Protein AF-A0A537ER49-F1 (afdb_monomer_lite)

Secondary structure (DSSP, 8-state):
----SS-HHHHHHHHHHHHHHHHHHHHHHHSSTTTTT-HHHHHHHHHHHHHHHHHHHHHHHHHHHTTTSHHHHHHHHHHHHHHHHHHT-TTHHHHIIIIITTTTB-TTS-B--HHHHHHHS----SHHHHHHHHHHHHHHHHHHHHHTHHHHHHHHHHHHHT-------S--SHHHHHHHHHHHHHHHHHHHHHHHHHHTS--------

Foldseek 3Di:
DDDDPADLLLVLLVQLVVLLVLLVVLLCQCPDPPNVPPPVSLVVSLLVLLVSLVSLVVSVVSLVVPCVDPLSVVLCVVLVVLVVLSVVFVLSVVCCQQCVPPPQADPVRHGNDPCVSPVVGRHDPDSVSSSSNSVSSSVSSVSVCVSCVVSNVVSVVVVVVVDDDDPDDDDDDPVSVVVVVVVVVVVVVVVVVVVVVVVPPDPPDPDDD

pLDDT: mean 87.76, std 13.18, range [36.56, 98.75]

Sequence (209 aa):
MDKSNFTSFEESLLLLTGVKSQLEAAVKSLTGKDRGEDEDLQWTVSNHIQILLCSFLDEWKIFQSLGKDTAIRDTLEITSPALRRIRSWTGLTRIRSTLLAHGQRKIDGKPAWTWDVFNSNKSPTAYGETILLGQLAILVIRETLKRHYGDYHHAAQRLSQLYIPIKGQGLRTVGEANAVLNSIRAEMSEIAERISCLNNEPAKKRYLP

Radius of gyration: 25.12 Å; chains: 1; bounding box: 83×40×62 Å

Structure (mmCIF, N/CA/C/O backbone):
data_AF-A0A537ER49-F1
#
_entry.id   AF-A0A537ER49-F1
#
loop_
_atom_site.group_PDB
_atom_site.id
_atom_site.type_symbol
_atom_site.label_atom_id
_atom_site.label_alt_id
_atom_site.label_comp_id
_atom_site.label_asym_id
_atom_site.label_entity_id
_atom_site.label_seq_id
_atom_site.pdbx_PDB_ins_code
_atom_site.Cartn_x
_atom_site.Cartn_y
_atom_site.Cartn_z
_atom_site.occupancy
_atom_site.B_iso_or_equiv
_atom_site.auth_seq_id
_atom_site.auth_comp_id
_atom_site.auth_asym_id
_atom_site.auth_atom_id
_atom_site.pdbx_PDB_model_num
ATOM 1 N N . MET A 1 1 ? 17.824 5.909 22.083 1.00 36.56 1 MET A N 1
ATOM 2 C CA . MET A 1 1 ? 16.636 6.329 21.313 1.00 36.56 1 MET A CA 1
ATOM 3 C C . MET A 1 1 ? 15.455 5.673 21.985 1.00 36.56 1 MET A C 1
ATOM 5 O O . MET A 1 1 ? 15.213 4.502 21.736 1.00 36.56 1 MET A O 1
ATOM 9 N N . ASP A 1 2 ? 14.857 6.358 22.955 1.00 37.91 2 ASP A N 1
ATOM 10 C CA . ASP A 1 2 ? 13.807 5.777 23.790 1.00 37.91 2 ASP A CA 1
ATOM 11 C C . ASP A 1 2 ? 12.430 6.278 23.331 1.00 37.91 2 ASP A C 1
ATOM 13 O O . ASP A 1 2 ? 12.287 7.461 23.031 1.00 37.91 2 ASP A O 1
ATOM 17 N N . LYS A 1 3 ? 11.496 5.319 23.276 1.00 48.12 3 LYS A N 1
ATOM 18 C CA . LYS A 1 3 ? 10.027 5.353 23.129 1.00 48.12 3 LYS A CA 1
ATOM 19 C C . LYS A 1 3 ? 9.409 6.229 22.035 1.00 48.12 3 LYS A C 1
ATOM 21 O O . LYS A 1 3 ? 9.487 7.449 22.052 1.00 48.12 3 LYS A O 1
ATOM 26 N N . SER A 1 4 ? 8.709 5.555 21.120 1.00 59.88 4 SER A N 1
ATOM 27 C CA . SER A 1 4 ? 7.811 6.161 20.137 1.00 59.88 4 SER A CA 1
ATOM 28 C C . SER A 1 4 ? 6.958 7.276 20.755 1.00 59.88 4 SER A C 1
ATOM 30 O O . SER A 1 4 ? 6.339 7.082 21.801 1.00 59.88 4 SER A O 1
ATOM 32 N N . ASN A 1 5 ? 6.899 8.432 20.084 1.00 82.81 5 ASN A N 1
ATOM 33 C CA . ASN A 1 5 ? 6.024 9.564 20.431 1.00 82.81 5 ASN A CA 1
ATOM 34 C C . ASN A 1 5 ? 4.519 9.235 20.298 1.00 82.81 5 ASN A C 1
ATOM 36 O O . ASN A 1 5 ? 3.667 10.105 20.508 1.00 82.81 5 ASN A O 1
ATOM 40 N N . PHE A 1 6 ? 4.201 7.998 19.919 1.00 91.31 6 PHE A N 1
ATOM 41 C CA . PHE A 1 6 ? 2.877 7.510 19.595 1.00 91.31 6 PHE A CA 1
ATOM 42 C C . PHE A 1 6 ? 2.632 6.163 20.275 1.00 91.31 6 PHE A C 1
ATOM 44 O O . PHE A 1 6 ? 3.538 5.345 20.441 1.00 91.31 6 PHE A O 1
ATOM 51 N N . THR A 1 7 ? 1.387 5.913 20.667 1.00 94.31 7 THR A N 1
ATOM 52 C CA . THR A 1 7 ? 0.975 4.559 21.056 1.00 94.31 7 THR A CA 1
ATOM 53 C C . THR A 1 7 ? 0.910 3.659 19.822 1.00 94.31 7 THR A C 1
ATOM 55 O O . THR A 1 7 ? 0.700 4.144 18.713 1.00 94.31 7 THR A O 1
ATOM 58 N N . SER A 1 8 ? 0.989 2.335 19.992 1.00 93.94 8 SER A N 1
ATOM 59 C CA . SER A 1 8 ? 0.852 1.399 18.860 1.00 93.94 8 SER A CA 1
ATOM 60 C C . SER A 1 8 ? -0.472 1.560 18.102 1.00 93.94 8 SER A C 1
ATOM 62 O O . SER A 1 8 ? -0.546 1.292 16.907 1.00 93.94 8 SER A O 1
ATOM 64 N N . PHE A 1 9 ? -1.521 2.023 18.784 1.00 96.12 9 PHE A N 1
ATOM 65 C CA . PHE A 1 9 ? -2.795 2.346 18.153 1.00 96.12 9 PHE A CA 1
ATOM 66 C C . PHE A 1 9 ? -2.694 3.587 17.261 1.00 96.12 9 PHE A C 1
ATOM 68 O O . PHE A 1 9 ? -3.089 3.550 16.098 1.00 96.12 9 PHE A O 1
ATOM 75 N N . GLU A 1 10 ? -2.108 4.665 17.779 1.00 96.06 10 GLU A N 1
ATOM 76 C CA . GLU A 1 10 ? -1.887 5.909 17.037 1.00 96.06 10 GLU A CA 1
ATOM 77 C C . GLU A 1 10 ? -0.965 5.700 15.832 1.00 96.06 10 GLU A C 1
ATOM 79 O O . GLU A 1 10 ? -1.269 6.174 14.738 1.00 96.06 10 GLU A O 1
ATOM 84 N N . GLU A 1 11 ? 0.123 4.946 16.009 1.00 95.62 11 GLU A N 1
ATOM 85 C CA . GLU A 1 11 ? 1.023 4.548 14.922 1.00 95.62 11 GLU A CA 1
ATOM 86 C C . GLU A 1 11 ? 0.256 3.829 13.816 1.00 95.62 11 GLU A C 1
ATOM 88 O O . GLU A 1 11 ? 0.382 4.189 12.645 1.00 95.62 11 GLU A O 1
ATOM 93 N N . SER A 1 12 ? -0.596 2.873 14.189 1.00 96.94 12 SER A N 1
ATOM 94 C CA . SER A 1 12 ? -1.392 2.121 13.226 1.00 96.94 12 SER A CA 1
ATOM 95 C C . SER A 1 12 ? -2.341 3.025 12.434 1.00 96.94 12 SER A C 1
ATOM 97 O O . SER A 1 12 ? -2.394 2.948 11.206 1.00 96.94 12 SER A O 1
ATOM 99 N N . LEU A 1 13 ? -3.030 3.968 13.088 1.00 97.88 13 LEU A N 1
ATOM 100 C CA . LEU A 1 13 ? -3.903 4.936 12.408 1.00 97.88 13 LEU A CA 1
ATOM 101 C C . LEU A 1 13 ? -3.128 5.846 11.434 1.00 97.88 13 LEU A C 1
ATOM 103 O O . LEU A 1 13 ? -3.600 6.122 10.323 1.00 97.88 13 LEU A O 1
ATOM 107 N N . LEU A 1 14 ? -1.932 6.297 11.822 1.00 96.69 14 LEU A N 1
ATOM 108 C CA . LEU A 1 14 ? -1.063 7.117 10.973 1.00 96.69 14 LEU A CA 1
ATOM 109 C C . LEU A 1 14 ? -0.550 6.330 9.758 1.00 96.69 14 LEU A C 1
ATOM 111 O O . LEU A 1 14 ? -0.629 6.821 8.628 1.00 96.69 14 LEU A O 1
ATOM 115 N N . LEU A 1 15 ? -0.083 5.097 9.966 1.00 96.94 15 LEU A N 1
ATOM 116 C CA . LEU A 1 15 ? 0.406 4.219 8.900 1.00 96.94 15 LEU A CA 1
ATOM 117 C C . LEU A 1 15 ? -0.712 3.836 7.928 1.00 96.94 15 LEU A C 1
ATOM 119 O O . LEU A 1 15 ? -0.535 3.963 6.714 1.00 96.94 15 LEU A O 1
ATOM 123 N N . LEU A 1 16 ? -1.893 3.468 8.436 1.00 98.12 16 LEU A N 1
ATOM 124 C CA . LEU A 1 16 ? -3.074 3.213 7.607 1.00 98.12 16 LEU A CA 1
ATOM 125 C C . LEU A 1 16 ? -3.430 4.444 6.765 1.00 98.12 16 LEU A C 1
ATOM 127 O O . LEU A 1 16 ? -3.720 4.308 5.577 1.00 98.12 16 LEU A O 1
ATOM 131 N N . THR A 1 17 ? -3.339 5.654 7.324 1.00 97.56 17 THR A N 1
ATOM 132 C CA . THR A 1 17 ? -3.561 6.891 6.557 1.00 97.56 17 THR A CA 1
ATOM 133 C C . THR A 1 17 ? -2.535 7.071 5.437 1.00 97.56 17 THR A C 1
ATOM 135 O O . THR A 1 17 ? -2.906 7.412 4.313 1.00 97.56 17 THR A O 1
ATOM 138 N N . GLY A 1 18 ? -1.256 6.795 5.704 1.00 96.94 18 GLY A N 1
ATOM 139 C CA . GLY A 1 18 ? -0.202 6.835 4.689 1.00 96.94 18 GLY A CA 1
ATOM 140 C C . GLY A 1 18 ? -0.424 5.829 3.554 1.00 96.94 18 GLY A C 1
ATOM 141 O O . GLY A 1 18 ? -0.250 6.168 2.381 1.00 96.94 18 GLY A O 1
ATOM 142 N N . VAL A 1 19 ? -0.859 4.609 3.883 1.00 97.88 19 VAL A N 1
ATOM 143 C CA . VAL A 1 19 ? -1.204 3.578 2.890 1.00 97.88 19 VAL A CA 1
ATOM 144 C C . VAL A 1 19 ? -2.442 3.980 2.088 1.00 97.88 19 VAL A C 1
ATOM 146 O O . VAL A 1 19 ? -2.443 3.855 0.863 1.00 97.88 19 VAL A O 1
ATOM 149 N N . LYS A 1 20 ? -3.473 4.526 2.743 1.00 98.31 20 LYS A N 1
ATOM 150 C CA . LYS A 1 20 ? -4.687 5.026 2.084 1.00 98.31 20 LYS A CA 1
ATOM 151 C C . LYS A 1 20 ? -4.363 6.094 1.042 1.00 98.31 20 LYS A C 1
ATOM 153 O O . LYS A 1 20 ? -4.826 5.969 -0.086 1.00 98.31 20 LYS A O 1
ATOM 158 N N . SER A 1 21 ? -3.564 7.105 1.386 1.00 97.75 21 SER A N 1
ATOM 159 C CA . SER A 1 21 ? -3.204 8.183 0.453 1.00 97.75 21 SER A CA 1
ATOM 160 C C . SER A 1 21 ? -2.507 7.651 -0.805 1.00 97.75 21 SER A C 1
ATOM 162 O O . SER A 1 21 ? -2.798 8.095 -1.915 1.00 97.75 21 SER A O 1
ATOM 164 N N . GLN A 1 22 ? -1.624 6.658 -0.650 1.00 97.81 22 GLN A N 1
ATOM 165 C CA . GLN A 1 22 ? -0.952 6.005 -1.778 1.00 97.81 22 GLN A CA 1
ATOM 166 C C . GLN A 1 22 ? -1.924 5.165 -2.617 1.00 97.81 22 GLN A C 1
ATOM 168 O O . GLN A 1 22 ? -1.905 5.250 -3.844 1.00 97.81 22 GLN A O 1
ATOM 173 N N . LEU A 1 23 ? -2.819 4.405 -1.973 1.00 97.50 23 LEU A N 1
ATOM 174 C CA . LEU A 1 23 ? -3.856 3.637 -2.667 1.00 97.50 23 LEU A CA 1
ATOM 175 C C . LEU A 1 23 ? -4.802 4.552 -3.453 1.00 97.50 23 LEU A C 1
ATOM 177 O O . LEU A 1 23 ? -5.109 4.252 -4.603 1.00 97.50 23 LEU A O 1
ATOM 181 N N . GLU A 1 24 ? -5.245 5.670 -2.871 1.00 97.31 24 GLU A N 1
ATOM 182 C CA . GLU A 1 24 ? -6.114 6.645 -3.542 1.00 97.31 24 GLU A CA 1
ATOM 183 C C . GLU A 1 24 ? -5.434 7.229 -4.787 1.00 97.31 24 GLU A C 1
ATOM 185 O O . GLU A 1 24 ? -6.054 7.291 -5.850 1.00 97.31 24 GLU A O 1
ATOM 190 N N . ALA A 1 25 ? -4.152 7.597 -4.692 1.00 95.44 25 ALA A N 1
ATOM 191 C CA . ALA A 1 25 ? -3.377 8.090 -5.829 1.00 95.44 25 ALA A CA 1
ATOM 192 C C . ALA A 1 25 ? -3.205 7.029 -6.932 1.00 95.44 25 ALA A C 1
ATOM 194 O O . ALA A 1 25 ? -3.392 7.330 -8.116 1.00 95.44 25 ALA A O 1
ATOM 195 N N . ALA A 1 26 ? -2.895 5.787 -6.554 1.00 94.50 26 ALA A N 1
ATOM 196 C CA . ALA A 1 26 ? -2.718 4.679 -7.488 1.00 94.50 26 ALA A CA 1
ATOM 197 C C . ALA A 1 26 ? -4.032 4.323 -8.202 1.00 94.50 26 ALA A C 1
ATOM 199 O O . ALA A 1 26 ? -4.085 4.297 -9.430 1.00 94.50 26 ALA A O 1
ATOM 200 N N . VAL A 1 27 ? -5.124 4.146 -7.450 1.00 93.88 27 VAL A N 1
ATOM 201 C CA . VAL A 1 27 ? -6.455 3.857 -8.009 1.00 93.88 27 VAL A CA 1
ATOM 202 C C . VAL A 1 27 ? -6.907 4.987 -8.933 1.00 93.88 27 VAL A C 1
ATOM 204 O O . VAL A 1 27 ? -7.310 4.723 -10.063 1.00 93.88 27 VAL A O 1
ATOM 207 N N . LYS A 1 28 ? -6.769 6.250 -8.506 1.00 92.25 28 LYS A N 1
ATOM 208 C CA . LYS A 1 28 ? -7.127 7.415 -9.330 1.00 92.25 28 LYS A CA 1
ATOM 209 C C . LYS A 1 28 ? -6.348 7.462 -10.646 1.00 92.25 28 LYS A C 1
ATOM 211 O O . LYS A 1 28 ? -6.895 7.901 -11.656 1.00 92.25 28 LYS A O 1
ATOM 216 N N . SER A 1 29 ? -5.089 7.022 -10.640 1.00 90.25 29 SER A N 1
ATOM 217 C CA . SER A 1 29 ? -4.254 6.992 -11.845 1.00 90.25 29 SER A CA 1
ATOM 218 C C . SER A 1 29 ? -4.780 6.017 -12.898 1.00 90.25 29 SER A C 1
ATOM 220 O O . SER A 1 29 ? -4.639 6.307 -14.082 1.00 90.25 29 SER A O 1
ATOM 222 N N . LEU A 1 30 ? -5.441 4.934 -12.476 1.00 86.81 30 LEU A N 1
ATOM 223 C CA . LEU A 1 30 ? -6.041 3.931 -13.363 1.00 86.81 30 LEU A CA 1
ATOM 224 C C . LEU A 1 30 ? -7.487 4.238 -13.766 1.00 86.81 30 LEU A C 1
ATOM 226 O O . LEU A 1 30 ? -7.942 3.772 -14.804 1.00 86.81 30 LEU A O 1
ATOM 230 N N . THR A 1 31 ? -8.224 5.015 -12.971 1.00 82.69 31 THR A N 1
ATOM 231 C CA . THR A 1 31 ? -9.633 5.349 -13.253 1.00 82.69 31 THR A CA 1
ATOM 232 C C . THR A 1 31 ? -9.819 6.677 -13.997 1.00 82.69 31 THR A C 1
ATOM 234 O O . THR A 1 31 ? -10.946 7.146 -14.144 1.00 82.69 31 THR A O 1
ATOM 237 N N . GLY A 1 32 ? -8.735 7.342 -14.410 1.00 76.69 32 GLY A N 1
ATOM 238 C CA . GLY A 1 32 ? -8.807 8.556 -15.227 1.00 76.69 32 GLY A CA 1
ATOM 239 C C . GLY A 1 32 ? -9.281 8.252 -16.652 1.00 76.69 32 GLY A C 1
ATOM 240 O O . GLY A 1 32 ? -8.944 7.200 -17.193 1.00 76.69 32 GLY A O 1
ATOM 241 N N . LYS A 1 33 ? -10.035 9.177 -17.270 1.00 64.00 33 LYS A N 1
ATOM 242 C CA . LYS A 1 33 ? -10.391 9.084 -18.699 1.00 64.00 33 LYS A CA 1
ATOM 243 C C . LYS A 1 33 ? -9.116 8.860 -19.526 1.00 64.00 33 LYS A C 1
ATOM 245 O O . LYS A 1 33 ? -8.098 9.490 -19.242 1.00 64.00 33 LYS A O 1
ATOM 250 N N . ASP A 1 34 ? -9.178 7.918 -20.462 1.00 66.12 34 ASP A N 1
ATOM 251 C CA . ASP A 1 34 ? -8.117 7.543 -21.413 1.00 66.12 34 ASP A CA 1
ATOM 252 C C . ASP A 1 34 ? -6.855 6.882 -20.815 1.00 66.12 34 ASP A C 1
ATOM 254 O O . ASP A 1 34 ? -5.945 6.511 -21.545 1.00 66.12 34 ASP A O 1
ATOM 258 N N . ARG A 1 35 ? -6.785 6.678 -19.489 1.00 68.56 35 ARG A N 1
ATOM 259 C CA . ARG A 1 35 ? -5.651 5.999 -18.817 1.00 68.56 35 ARG A CA 1
ATOM 260 C C . ARG A 1 35 ? -5.883 4.517 -18.565 1.00 68.56 35 ARG A C 1
ATOM 262 O O . ARG A 1 35 ? -4.942 3.770 -18.330 1.00 68.56 35 ARG A O 1
ATOM 269 N N . GLY A 1 36 ? -7.146 4.104 -18.603 1.00 63.00 36 GLY A N 1
ATOM 270 C CA . GLY A 1 36 ? -7.549 2.717 -18.415 1.00 63.00 36 GLY A CA 1
ATOM 271 C C . GLY A 1 36 ? -7.207 1.807 -19.592 1.00 63.00 36 GLY A C 1
ATOM 272 O O . GLY A 1 36 ? -7.460 0.622 -19.475 1.00 63.00 36 GLY A O 1
ATOM 273 N N . GLU A 1 37 ? -6.653 2.320 -20.692 1.00 74.25 37 GLU A N 1
ATOM 274 C CA . GLU A 1 37 ? -6.274 1.542 -21.886 1.00 74.25 37 GLU A CA 1
ATOM 275 C C . GLU A 1 37 ? -4.750 1.431 -22.068 1.00 74.25 37 GLU A C 1
ATOM 277 O O . GLU A 1 37 ? -4.285 0.636 -22.876 1.00 74.25 37 GLU A O 1
ATOM 282 N N . ASP A 1 38 ? -3.965 2.181 -21.288 1.00 86.44 38 ASP A N 1
ATOM 283 C CA . ASP A 1 38 ? -2.504 2.088 -21.289 1.00 86.44 38 ASP A CA 1
ATOM 284 C C . ASP A 1 38 ? -2.070 0.830 -20.517 1.00 86.44 38 ASP A C 1
ATOM 286 O O . ASP A 1 38 ? -2.125 0.787 -19.284 1.00 86.44 38 ASP A O 1
ATOM 290 N N . GLU A 1 39 ? -1.679 -0.218 -21.247 1.00 86.44 39 GLU A N 1
ATOM 291 C CA . GLU A 1 39 ? -1.294 -1.517 -20.680 1.00 86.44 39 GLU A CA 1
ATOM 292 C C . GLU A 1 39 ? -0.058 -1.429 -19.771 1.00 86.44 39 GLU A C 1
ATOM 294 O O . GLU A 1 39 ? -0.020 -2.087 -18.727 1.00 86.44 39 GLU A O 1
ATOM 299 N N . ASP A 1 40 ? 0.920 -0.580 -20.102 1.00 86.75 40 ASP A N 1
ATOM 300 C CA . ASP A 1 40 ? 2.135 -0.397 -19.300 1.00 86.75 40 ASP A CA 1
ATOM 301 C C . ASP A 1 40 ? 1.812 0.301 -17.975 1.00 86.75 40 ASP A C 1
ATOM 303 O O . ASP A 1 40 ? 2.308 -0.083 -16.902 1.00 86.75 40 ASP A O 1
ATOM 307 N N . LEU A 1 41 ? 0.927 1.302 -18.023 1.00 88.19 41 LEU A N 1
ATOM 308 C CA . LEU A 1 41 ? 0.405 1.967 -16.837 1.00 88.19 41 LEU A CA 1
ATOM 309 C C . LEU A 1 41 ? -0.438 1.006 -15.993 1.00 88.19 41 LEU A C 1
ATOM 311 O O . LEU A 1 41 ? -0.241 0.936 -14.775 1.00 88.19 41 LEU A O 1
ATOM 315 N N . GLN A 1 42 ? -1.343 0.244 -16.616 1.00 88.44 42 GLN A N 1
ATOM 316 C CA . GLN A 1 42 ? -2.143 -0.774 -15.936 1.00 88.44 42 GLN A CA 1
ATOM 317 C C . GLN A 1 42 ? -1.252 -1.773 -15.211 1.00 88.44 42 GLN A C 1
ATOM 319 O O . GLN A 1 42 ? -1.455 -2.013 -14.020 1.00 88.44 42 GLN A O 1
ATOM 324 N N . TRP A 1 43 ? -0.257 -2.326 -15.902 1.00 86.56 43 TRP A N 1
ATOM 325 C CA . TRP A 1 43 ? 0.682 -3.289 -15.347 1.00 86.56 43 TRP A CA 1
ATOM 326 C C . TRP A 1 43 ? 1.444 -2.702 -14.155 1.00 86.56 43 TRP A C 1
ATOM 328 O O . TRP A 1 43 ? 1.434 -3.258 -13.052 1.00 86.56 43 TRP A O 1
ATOM 338 N N . THR A 1 44 ? 2.063 -1.538 -14.351 1.00 88.88 44 THR A N 1
ATOM 339 C CA . THR A 1 44 ? 2.920 -0.897 -13.348 1.00 88.88 44 THR A CA 1
ATOM 340 C C . THR A 1 44 ? 2.131 -0.495 -12.104 1.00 88.88 44 THR A C 1
ATOM 342 O O . THR A 1 44 ? 2.524 -0.811 -10.976 1.00 88.88 44 THR A O 1
ATOM 345 N N . VAL A 1 45 ? 0.989 0.169 -12.284 1.00 91.56 45 VAL A N 1
ATOM 346 C CA . VAL A 1 45 ? 0.187 0.662 -11.160 1.00 91.56 45 VAL A CA 1
ATOM 347 C C . VAL A 1 45 ? -0.567 -0.477 -10.476 1.00 91.56 45 VAL A C 1
ATOM 349 O O . VAL A 1 45 ? -0.666 -0.466 -9.251 1.00 91.56 45 VAL A O 1
ATOM 352 N N . SER A 1 46 ? -1.027 -1.503 -11.201 1.00 90.12 46 SER A N 1
ATOM 353 C CA . SER A 1 46 ? -1.642 -2.687 -10.576 1.00 90.12 46 SER A CA 1
ATOM 354 C C . SER A 1 46 ? -0.658 -3.409 -9.658 1.00 90.12 46 SER A C 1
ATOM 356 O O . SER A 1 46 ? -1.003 -3.747 -8.524 1.00 90.12 46 SER A O 1
ATOM 358 N N . ASN A 1 47 ? 0.592 -3.574 -10.096 1.00 88.94 47 ASN A N 1
ATOM 359 C CA . ASN A 1 47 ? 1.655 -4.131 -9.262 1.00 88.94 47 ASN A CA 1
ATOM 360 C C . ASN A 1 47 ? 1.907 -3.273 -8.012 1.00 88.94 47 ASN A C 1
ATOM 362 O O . ASN A 1 47 ? 2.027 -3.801 -6.903 1.00 88.94 47 ASN A O 1
ATOM 366 N N . HIS A 1 48 ? 1.913 -1.946 -8.157 1.00 92.19 48 HIS A N 1
ATOM 367 C CA . HIS A 1 48 ? 2.027 -1.044 -7.014 1.00 92.19 48 HIS A CA 1
ATOM 368 C C . HIS A 1 48 ? 0.846 -1.179 -6.035 1.00 92.19 48 HIS A C 1
ATOM 370 O O . HIS A 1 48 ? 1.063 -1.288 -4.827 1.00 92.19 48 HIS A O 1
ATOM 376 N N . ILE A 1 49 ? -0.394 -1.269 -6.529 1.00 93.94 49 ILE A N 1
ATOM 377 C CA . ILE A 1 49 ? -1.581 -1.508 -5.692 1.00 93.94 49 ILE A CA 1
ATOM 378 C C . ILE A 1 49 ? -1.449 -2.831 -4.929 1.00 93.94 49 ILE A C 1
ATOM 380 O O . ILE A 1 49 ? -1.745 -2.871 -3.738 1.00 93.94 49 ILE A O 1
ATOM 384 N N . GLN A 1 50 ? -0.958 -3.904 -5.555 1.00 92.06 50 GLN A N 1
ATOM 385 C CA . GLN A 1 50 ? -0.746 -5.186 -4.869 1.00 92.06 50 GLN A CA 1
ATOM 386 C C . GLN A 1 50 ? 0.289 -5.092 -3.736 1.00 92.06 50 GLN A C 1
ATOM 388 O O . GLN A 1 50 ? 0.086 -5.684 -2.671 1.00 92.06 50 GLN A O 1
ATOM 393 N N . ILE A 1 51 ? 1.364 -4.314 -3.916 1.00 92.19 51 ILE A N 1
ATOM 394 C CA . ILE A 1 51 ? 2.323 -4.015 -2.838 1.00 92.19 51 ILE A CA 1
ATOM 395 C C . ILE A 1 51 ? 1.613 -3.293 -1.691 1.00 92.19 51 ILE A C 1
ATOM 397 O O . ILE A 1 51 ? 1.714 -3.727 -0.542 1.00 92.19 51 ILE A O 1
ATOM 401 N N . LEU A 1 52 ? 0.863 -2.233 -2.002 1.00 95.56 52 LEU A N 1
ATOM 402 C CA . LEU A 1 52 ? 0.137 -1.442 -1.008 1.00 95.56 52 LEU A CA 1
ATOM 403 C C . LEU A 1 52 ? -0.925 -2.265 -0.270 1.00 95.56 52 LEU A C 1
ATOM 405 O O . LEU A 1 52 ? -1.082 -2.102 0.936 1.00 95.56 52 LEU A O 1
ATOM 409 N N . LEU A 1 53 ? -1.609 -3.187 -0.951 1.00 96.00 53 LEU A N 1
ATOM 410 C CA . LEU A 1 53 ? -2.547 -4.127 -0.332 1.00 96.00 53 LEU A CA 1
ATOM 411 C C . LEU A 1 53 ? -1.853 -5.039 0.675 1.00 96.00 53 LEU A C 1
ATOM 413 O O . LEU A 1 53 ? -2.400 -5.298 1.744 1.00 96.00 53 LEU A O 1
ATOM 417 N N . CYS A 1 54 ? -0.647 -5.514 0.366 1.00 94.50 54 CYS A N 1
ATOM 418 C CA . CYS A 1 54 ? 0.119 -6.303 1.322 1.00 94.50 54 CYS A CA 1
ATOM 419 C C . CYS A 1 54 ? 0.563 -5.455 2.521 1.00 94.50 54 CYS A C 1
ATOM 421 O O . CYS A 1 54 ? 0.442 -5.922 3.649 1.00 94.50 54 CYS A O 1
ATOM 423 N N . SER A 1 55 ? 1.018 -4.216 2.301 1.00 95.31 55 SER A N 1
ATOM 424 C CA . SER A 1 55 ? 1.347 -3.283 3.389 1.00 95.31 55 SER A CA 1
ATOM 425 C C . SER A 1 55 ? 0.129 -2.987 4.269 1.00 95.31 55 SER A C 1
ATOM 427 O O . SER A 1 55 ? 0.231 -3.036 5.490 1.00 95.31 55 SER A O 1
ATOM 429 N N . PHE A 1 56 ? -1.042 -2.771 3.661 1.00 97.81 56 PHE A N 1
ATOM 430 C CA . PHE A 1 56 ? -2.313 -2.643 4.371 1.00 97.81 56 PHE A CA 1
ATOM 431 C C . PHE A 1 56 ? -2.623 -3.891 5.199 1.00 97.81 56 PHE A C 1
ATOM 433 O O . PHE A 1 56 ? -2.959 -3.769 6.367 1.00 97.81 56 PHE A O 1
ATOM 440 N N . LEU A 1 57 ? -2.513 -5.093 4.625 1.00 96.94 57 LEU A N 1
ATOM 441 C CA . LEU A 1 57 ? -2.803 -6.337 5.341 1.00 96.94 57 LEU A CA 1
ATOM 442 C C . LEU A 1 57 ? -1.831 -6.597 6.494 1.00 96.94 57 LEU A C 1
ATOM 444 O O . LEU A 1 57 ? -2.248 -7.164 7.504 1.00 96.94 57 LEU A O 1
ATOM 448 N N . ASP A 1 58 ? -0.562 -6.227 6.340 1.00 95.56 58 ASP A N 1
ATOM 449 C CA . ASP A 1 58 ? 0.447 -6.362 7.387 1.00 95.56 58 ASP A CA 1
ATOM 450 C C . ASP A 1 58 ? 0.170 -5.377 8.535 1.00 95.56 58 ASP A C 1
ATOM 452 O O . ASP A 1 58 ? 0.091 -5.809 9.685 1.00 95.56 58 ASP A O 1
ATOM 456 N N . GLU A 1 59 ? -0.131 -4.112 8.231 1.00 97.81 59 GLU A N 1
ATOM 457 C CA . GLU A 1 59 ? -0.552 -3.125 9.236 1.00 97.81 59 GLU A CA 1
ATOM 458 C C . GLU A 1 59 ? -1.885 -3.506 9.899 1.00 97.81 59 GLU A C 1
ATOM 460 O O . GLU A 1 59 ? -2.059 -3.427 11.113 1.00 97.81 59 GLU A O 1
ATOM 465 N N . TRP A 1 60 ? -2.835 -4.025 9.123 1.00 97.69 60 TRP A N 1
ATOM 466 C CA . TRP A 1 60 ? -4.137 -4.428 9.640 1.00 97.69 60 TRP A CA 1
ATOM 467 C C . T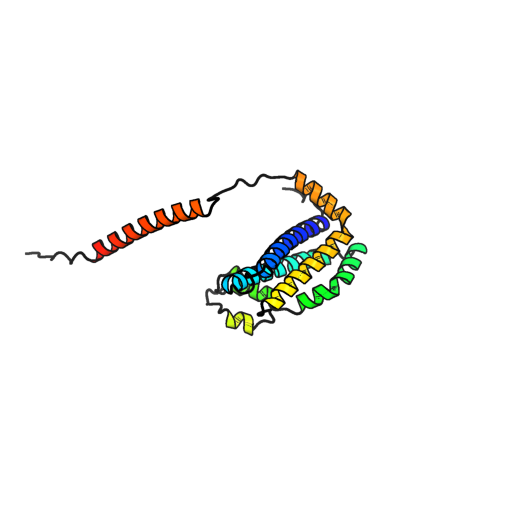RP A 1 60 ? -4.044 -5.586 10.640 1.00 97.69 60 TRP A C 1
ATOM 469 O O . TRP A 1 60 ? -4.861 -5.672 11.554 1.00 97.69 60 TRP A O 1
ATOM 479 N N . LYS A 1 61 ? -3.055 -6.483 10.512 1.00 96.75 61 LYS A N 1
ATOM 480 C CA . LYS A 1 61 ? -2.799 -7.516 11.535 1.00 96.75 61 LYS A CA 1
ATOM 481 C C . LYS A 1 61 ? -2.384 -6.885 12.865 1.00 96.75 61 LYS A C 1
ATOM 483 O O . LYS A 1 61 ? -2.823 -7.361 13.911 1.00 96.75 61 LYS A O 1
ATOM 488 N N . ILE A 1 62 ? -1.579 -5.822 12.823 1.00 96.69 62 ILE A N 1
ATOM 489 C CA . ILE A 1 62 ? -1.171 -5.067 14.013 1.00 96.69 62 ILE A CA 1
ATOM 490 C C . ILE A 1 62 ? -2.405 -4.408 14.626 1.00 96.69 62 ILE A C 1
ATOM 492 O O . ILE A 1 62 ? -2.709 -4.679 15.786 1.00 96.69 62 ILE A O 1
ATOM 496 N N . PHE A 1 63 ? -3.190 -3.671 13.836 1.00 96.88 63 PHE A N 1
ATOM 497 C CA . PHE A 1 63 ? -4.443 -3.061 14.293 1.00 96.88 63 PHE A CA 1
ATOM 498 C C . PHE A 1 63 ? -5.391 -4.084 14.941 1.00 96.88 63 PHE A C 1
ATOM 500 O O . PHE A 1 63 ? -5.929 -3.866 16.024 1.00 96.88 63 PHE A O 1
ATOM 507 N N . GLN A 1 64 ? -5.551 -5.255 14.317 1.00 96.31 64 GLN A N 1
ATOM 508 C CA . GLN A 1 64 ? -6.370 -6.344 14.849 1.00 96.31 64 GLN A CA 1
ATOM 509 C C . GLN A 1 64 ? -5.887 -6.880 16.197 1.00 96.31 64 GLN A C 1
ATOM 511 O O . GLN A 1 64 ? -6.714 -7.244 17.034 1.00 96.31 64 GLN A O 1
ATOM 516 N N . SER A 1 65 ? -4.573 -6.925 16.426 1.00 96.62 65 SER A N 1
ATOM 517 C CA . SER A 1 65 ? -4.007 -7.385 17.701 1.00 96.62 65 SER A CA 1
ATOM 518 C C . SER A 1 65 ? -4.386 -6.487 18.888 1.00 96.62 65 SER A C 1
ATOM 520 O O . SER A 1 65 ? -4.367 -6.938 20.033 1.00 96.62 65 SER A O 1
ATOM 522 N N . LEU A 1 66 ? -4.813 -5.249 18.611 1.00 94.56 66 LEU A N 1
ATOM 523 C CA . LEU A 1 66 ? -5.288 -4.274 19.594 1.00 94.56 66 LEU A CA 1
ATOM 524 C C . LEU A 1 66 ? -6.774 -4.457 19.960 1.00 94.56 66 LEU A C 1
ATOM 526 O O . LEU A 1 66 ? -7.284 -3.752 20.826 1.00 94.56 66 LEU A O 1
ATOM 530 N N . GLY A 1 67 ? -7.476 -5.432 19.366 1.00 89.31 67 GLY A N 1
ATOM 531 C CA . GLY A 1 67 ? -8.924 -5.659 19.510 1.00 89.31 67 GLY A CA 1
ATOM 532 C C . GLY A 1 67 ? -9.435 -6.083 20.896 1.00 89.31 67 GLY A C 1
ATOM 533 O O . GLY A 1 67 ? -10.566 -6.552 21.003 1.00 89.31 67 GLY A O 1
ATOM 534 N N . LYS A 1 68 ? -8.623 -5.949 21.954 1.00 90.19 68 LYS A N 1
ATOM 535 C CA . LYS A 1 68 ? -9.101 -6.018 23.346 1.00 90.19 68 LYS A CA 1
ATOM 536 C C . LYS A 1 68 ? -9.985 -4.817 23.690 1.00 90.19 68 LYS A C 1
ATOM 538 O O . LYS A 1 68 ? -10.883 -4.949 24.516 1.00 90.19 68 LYS A O 1
ATOM 543 N N . AS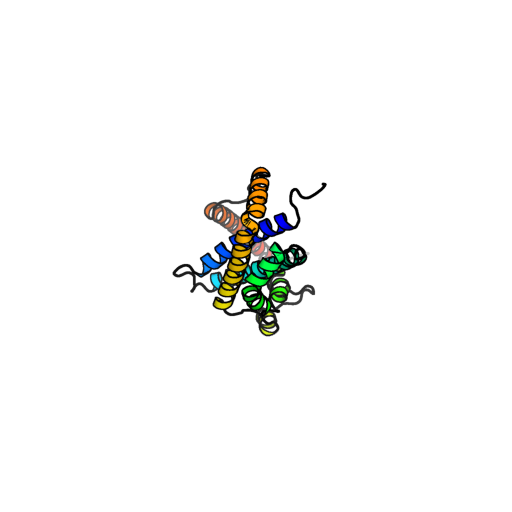P A 1 69 ? -9.730 -3.674 23.058 1.00 92.56 69 ASP A N 1
ATOM 544 C CA . ASP A 1 69 ? -10.581 -2.493 23.145 1.00 92.56 69 ASP A CA 1
ATOM 545 C C . ASP A 1 69 ? -11.899 -2.729 22.387 1.00 92.56 69 ASP A C 1
ATOM 547 O O . ASP A 1 69 ? -11.908 -3.199 21.242 1.00 92.56 69 ASP A O 1
ATOM 551 N N . THR A 1 70 ? -13.027 -2.419 23.029 1.00 94.38 70 THR A N 1
ATOM 552 C CA . THR A 1 70 ? -14.364 -2.638 22.467 1.00 94.38 70 THR A CA 1
ATOM 553 C C . THR A 1 70 ? -14.618 -1.794 21.222 1.00 94.38 70 THR A C 1
ATOM 555 O O . THR A 1 70 ? -15.173 -2.312 20.256 1.00 94.38 70 THR A O 1
ATOM 558 N N . ALA A 1 71 ? -14.159 -0.541 21.189 1.00 94.81 71 ALA A N 1
ATOM 559 C CA . ALA A 1 71 ? -1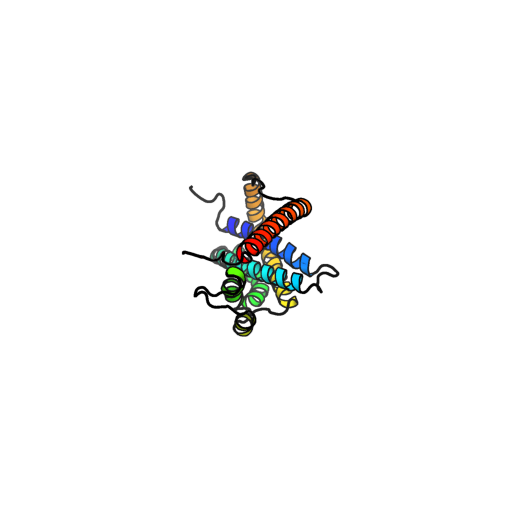4.333 0.339 20.040 1.00 94.81 71 ALA A CA 1
ATOM 560 C C . ALA A 1 71 ? -13.558 -0.178 18.821 1.00 94.81 71 ALA A C 1
ATOM 562 O O . ALA A 1 71 ? -14.070 -0.133 17.698 1.00 94.81 71 ALA A O 1
ATOM 563 N N . ILE A 1 72 ? -12.349 -0.711 19.045 1.00 96.00 72 ILE A N 1
ATOM 564 C CA . ILE A 1 72 ? -11.544 -1.357 17.998 1.00 96.00 72 ILE A CA 1
ATOM 565 C C . ILE A 1 72 ? -12.254 -2.614 17.499 1.00 96.00 72 ILE A C 1
ATOM 567 O O . ILE A 1 72 ? -12.395 -2.800 16.291 1.00 96.00 72 ILE A O 1
ATOM 571 N N . ARG A 1 73 ? -12.747 -3.464 18.404 1.00 97.00 73 ARG A N 1
ATOM 572 C CA . ARG A 1 73 ? -13.461 -4.695 18.041 1.00 97.00 73 ARG A CA 1
ATOM 573 C C . ARG A 1 73 ? -14.684 -4.422 17.161 1.00 97.00 73 ARG A C 1
ATOM 575 O O . ARG A 1 73 ? -14.846 -5.094 16.144 1.00 97.00 73 ARG A O 1
ATOM 582 N N . ASP A 1 74 ? -15.478 -3.409 17.489 1.00 98.00 74 ASP A N 1
ATOM 583 C CA . ASP A 1 74 ? -16.629 -3.006 16.674 1.00 98.00 74 ASP A CA 1
ATOM 584 C C . ASP A 1 74 ? -16.190 -2.547 15.271 1.00 98.00 74 ASP A C 1
ATOM 586 O O . ASP A 1 74 ? -16.803 -2.897 14.261 1.00 98.00 74 ASP A O 1
ATOM 590 N N . THR A 1 75 ? -15.082 -1.801 15.176 1.00 98.06 75 THR A N 1
ATOM 591 C CA . THR A 1 75 ? -14.487 -1.415 13.886 1.00 98.06 75 THR A CA 1
ATOM 592 C C . THR A 1 75 ? -14.065 -2.643 13.071 1.00 98.06 75 THR A C 1
ATOM 594 O O . THR A 1 75 ? -14.306 -2.693 11.861 1.00 98.06 75 THR A O 1
ATOM 597 N N . LEU A 1 76 ? -13.477 -3.663 13.707 1.00 97.69 76 LEU A N 1
ATOM 598 C CA . LEU A 1 76 ? -13.100 -4.917 13.042 1.00 97.69 76 LEU A CA 1
ATOM 599 C C . LEU A 1 76 ? -14.315 -5.676 12.495 1.00 97.69 76 LEU A C 1
ATOM 601 O O . LEU A 1 76 ? -14.235 -6.259 11.412 1.00 97.69 76 LEU A O 1
ATOM 605 N N . GLU A 1 77 ? -15.432 -5.666 13.220 1.00 97.94 77 GLU A N 1
ATOM 606 C CA . GLU A 1 77 ? -16.675 -6.304 12.789 1.00 97.94 77 GLU A CA 1
ATOM 607 C C . GLU A 1 77 ? -17.284 -5.589 11.576 1.00 97.94 77 GLU A C 1
ATOM 609 O O . GLU A 1 77 ? -17.546 -6.227 10.550 1.00 97.94 77 GLU A O 1
ATOM 614 N N . ILE A 1 78 ? -17.411 -4.261 11.649 1.00 98.12 78 ILE A N 1
ATOM 615 C CA . ILE A 1 78 ? -17.961 -3.412 10.579 1.00 98.12 78 ILE A CA 1
ATOM 616 C C . ILE A 1 78 ? -17.160 -3.561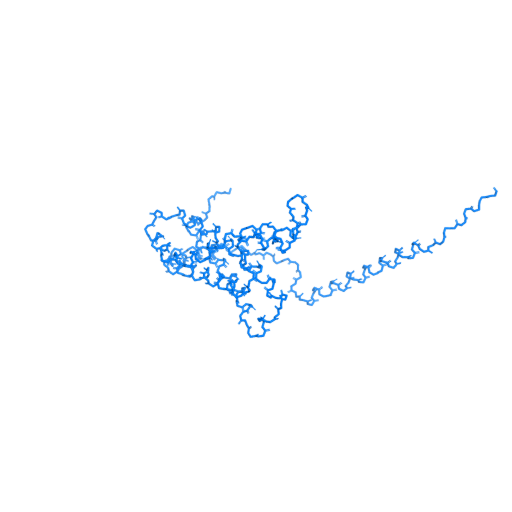 9.282 1.00 98.12 78 ILE A C 1
ATOM 618 O O . ILE A 1 78 ? -17.723 -3.680 8.194 1.00 98.12 78 ILE A O 1
ATOM 622 N N . THR A 1 79 ? -15.833 -3.584 9.387 1.00 98.31 79 THR A N 1
ATOM 623 C CA . THR A 1 79 ? -14.929 -3.672 8.229 1.00 98.31 79 THR A CA 1
ATOM 624 C C . THR A 1 79 ? -14.749 -5.103 7.710 1.00 98.31 79 THR A C 1
ATOM 626 O O . THR A 1 79 ? -14.182 -5.318 6.631 1.00 98.31 79 THR A O 1
ATOM 629 N N . SER A 1 80 ? -15.273 -6.102 8.429 1.00 97.69 80 SER A N 1
ATOM 630 C CA . SER A 1 80 ? -15.099 -7.519 8.107 1.00 97.69 80 SER A CA 1
ATOM 631 C C . SER A 1 80 ? -15.553 -7.930 6.697 1.00 97.69 80 SER A C 1
ATOM 633 O O . SER A 1 80 ? -14.852 -8.753 6.100 1.00 97.69 80 SER A O 1
ATOM 635 N N . PRO A 1 81 ? -16.641 -7.396 6.093 1.00 98.56 81 PRO A N 1
ATOM 636 C CA . PRO A 1 81 ? -17.055 -7.813 4.752 1.00 98.56 81 PRO A CA 1
ATOM 637 C C . PRO A 1 81 ? -16.012 -7.484 3.679 1.00 98.56 81 PRO A C 1
ATOM 639 O O . PRO A 1 81 ? -15.664 -8.347 2.869 1.00 98.56 81 PRO A O 1
ATOM 642 N N . ALA A 1 82 ? -15.449 -6.274 3.717 1.00 98.19 82 ALA A N 1
ATOM 643 C CA . ALA A 1 82 ? -14.402 -5.849 2.793 1.00 98.19 82 ALA A CA 1
ATOM 644 C C . ALA A 1 82 ? -13.112 -6.658 3.002 1.00 98.19 82 ALA A C 1
ATOM 646 O O . ALA A 1 82 ? -12.518 -7.158 2.044 1.00 98.19 82 ALA A O 1
ATOM 647 N N . LEU A 1 83 ? -12.724 -6.887 4.261 1.00 97.19 83 LEU A N 1
ATOM 648 C CA . LEU A 1 83 ? -11.559 -7.711 4.589 1.00 97.19 83 LE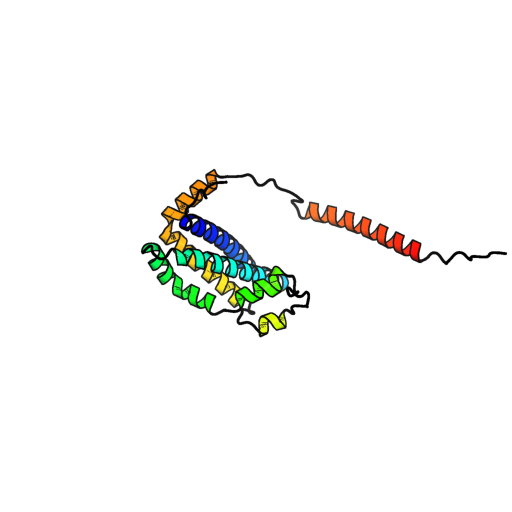U A CA 1
ATOM 649 C C . LEU A 1 83 ? -11.703 -9.158 4.129 1.00 97.19 83 LEU A C 1
ATOM 651 O O . LEU A 1 83 ? -10.722 -9.735 3.664 1.00 97.19 83 LEU A O 1
ATOM 655 N N . ARG A 1 84 ? -12.897 -9.757 4.233 1.00 97.69 84 ARG A N 1
ATOM 656 C CA . ARG A 1 84 ? -13.148 -11.113 3.718 1.00 97.69 84 ARG A CA 1
ATOM 657 C C . ARG A 1 84 ? -12.898 -11.183 2.213 1.00 97.69 84 ARG A C 1
ATOM 659 O O . ARG A 1 84 ? -12.256 -12.131 1.762 1.00 97.69 84 ARG A O 1
ATOM 666 N N . ARG A 1 85 ? -13.329 -10.174 1.444 1.00 97.31 85 ARG A N 1
ATOM 667 C CA . ARG A 1 85 ? -13.060 -10.117 -0.002 1.00 97.31 85 ARG A CA 1
ATOM 668 C C . ARG A 1 85 ? -11.564 -10.016 -0.290 1.00 97.31 85 ARG A C 1
ATOM 670 O O . ARG A 1 85 ? -11.063 -10.805 -1.087 1.00 97.31 85 ARG A O 1
ATOM 677 N N . ILE A 1 86 ? -10.845 -9.134 0.405 1.00 96.69 86 ILE A N 1
ATOM 678 C CA . ILE A 1 86 ? -9.394 -8.975 0.224 1.00 96.69 86 ILE A CA 1
ATOM 679 C C . ILE A 1 86 ? -8.650 -10.267 0.581 1.00 96.69 86 ILE A C 1
ATOM 681 O O . ILE A 1 86 ? -7.866 -10.780 -0.213 1.00 96.69 86 ILE A O 1
ATOM 685 N N . ARG A 1 87 ? -8.949 -10.853 1.744 1.00 94.88 87 ARG A N 1
ATOM 686 C CA . ARG A 1 87 ? -8.292 -12.071 2.249 1.00 94.88 87 ARG A CA 1
ATOM 687 C C . ARG A 1 87 ? -8.640 -13.334 1.471 1.00 94.88 87 ARG A C 1
ATOM 689 O O . ARG A 1 87 ? -7.937 -14.332 1.603 1.00 94.88 87 ARG A O 1
ATOM 696 N N . SER A 1 88 ? -9.683 -13.302 0.642 1.00 95.00 88 SER A N 1
ATOM 697 C CA . SER A 1 88 ? -9.991 -14.414 -0.260 1.00 95.00 88 SER A CA 1
ATOM 698 C C . SER A 1 88 ? -8.877 -14.670 -1.288 1.00 95.00 88 SER A C 1
ATOM 700 O O . SER A 1 88 ? -8.802 -15.780 -1.821 1.00 95.00 88 SER A O 1
ATOM 702 N N . TRP A 1 89 ? -8.001 -13.684 -1.519 1.00 94.06 89 TRP A N 1
ATOM 703 C CA . TRP A 1 89 ? -6.828 -13.743 -2.390 1.00 94.06 89 TRP A CA 1
ATOM 704 C C . TRP A 1 89 ? -5.558 -14.087 -1.602 1.00 94.06 89 TRP A C 1
ATOM 706 O O . TRP A 1 89 ? -4.767 -13.226 -1.221 1.00 94.06 89 TRP A O 1
ATOM 716 N N . THR A 1 90 ? -5.350 -15.377 -1.348 1.00 89.50 90 THR A N 1
ATOM 717 C CA . THR A 1 90 ? -4.239 -15.879 -0.521 1.00 89.50 90 THR A CA 1
ATOM 718 C C . THR A 1 90 ? -2.861 -15.771 -1.186 1.00 89.50 90 THR A C 1
ATOM 720 O O . THR A 1 90 ? -1.842 -15.933 -0.519 1.00 89.50 90 THR A O 1
ATOM 723 N N . GLY A 1 91 ? -2.808 -15.479 -2.489 1.00 87.88 91 GLY A N 1
ATOM 724 C CA . GLY A 1 91 ? -1.581 -15.373 -3.279 1.00 87.88 91 GLY A CA 1
ATOM 725 C C . GLY A 1 91 ? -0.862 -14.022 -3.217 1.00 87.88 91 GLY A C 1
ATOM 726 O O . GLY A 1 91 ? 0.297 -13.953 -3.629 1.00 87.88 91 GLY A O 1
ATOM 727 N N . LEU A 1 92 ? -1.501 -12.966 -2.690 1.00 87.19 92 LEU A N 1
ATOM 728 C CA . LEU A 1 92 ? -0.980 -11.587 -2.728 1.00 87.19 92 LEU A CA 1
ATOM 729 C C . LEU A 1 92 ? 0.439 -11.468 -2.148 1.00 87.19 92 LEU A C 1
ATOM 731 O O . LEU A 1 92 ? 1.339 -10.917 -2.781 1.00 87.19 92 LEU A O 1
ATOM 735 N N . THR A 1 93 ? 0.675 -12.054 -0.971 1.00 83.19 93 THR A N 1
ATOM 736 C CA . THR A 1 93 ? 1.985 -11.995 -0.303 1.00 83.19 93 THR A CA 1
ATOM 737 C C . THR A 1 93 ? 3.083 -12.679 -1.115 1.00 83.19 93 THR A C 1
ATOM 739 O O . THR A 1 93 ? 4.208 -12.182 -1.161 1.00 83.19 93 THR A O 1
ATOM 742 N N . ARG A 1 94 ? 2.764 -13.799 -1.775 1.00 80.50 94 ARG A N 1
ATOM 743 C CA . ARG A 1 94 ? 3.730 -14.573 -2.562 1.00 80.50 94 ARG A CA 1
ATOM 744 C C . ARG A 1 94 ? 4.102 -13.870 -3.862 1.00 80.50 94 ARG A C 1
ATOM 746 O O . ARG A 1 94 ? 5.259 -13.930 -4.270 1.00 80.50 94 ARG A O 1
ATOM 753 N N . ILE A 1 95 ? 3.163 -13.157 -4.479 1.00 81.12 95 ILE A N 1
ATOM 754 C CA . ILE A 1 95 ? 3.459 -12.317 -5.644 1.00 81.12 95 ILE A CA 1
ATOM 755 C C . ILE A 1 95 ? 4.326 -11.127 -5.259 1.00 81.12 95 ILE A C 1
ATOM 757 O O . ILE A 1 95 ? 5.339 -10.899 -5.922 1.00 81.12 95 ILE A O 1
ATOM 761 N N . ARG A 1 96 ? 4.017 -10.444 -4.146 1.00 80.50 96 ARG A N 1
ATOM 762 C CA . ARG A 1 96 ? 4.880 -9.375 -3.623 1.00 80.50 96 ARG A CA 1
ATOM 763 C C . ARG A 1 96 ? 6.313 -9.868 -3.432 1.00 80.50 96 ARG A C 1
ATOM 765 O O . ARG A 1 96 ? 7.240 -9.237 -3.929 1.00 80.50 96 ARG A O 1
ATOM 772 N N . SER A 1 97 ? 6.495 -10.984 -2.725 1.00 75.44 97 SER A N 1
ATOM 773 C CA . SER A 1 97 ? 7.834 -11.487 -2.410 1.00 75.44 97 SER A CA 1
ATOM 774 C C . SER A 1 97 ? 8.583 -12.029 -3.626 1.00 75.44 97 SER A C 1
ATOM 776 O O . SER A 1 97 ? 9.801 -11.945 -3.654 1.00 75.44 97 SER A O 1
ATOM 778 N N . THR A 1 98 ? 7.890 -12.572 -4.629 1.00 71.81 98 THR A N 1
ATOM 779 C CA . THR A 1 98 ? 8.545 -13.276 -5.745 1.00 71.81 98 THR A CA 1
ATOM 780 C C . THR A 1 98 ? 8.738 -12.396 -6.979 1.00 71.81 98 THR A C 1
ATOM 782 O O . THR A 1 98 ? 9.815 -12.394 -7.567 1.00 71.81 98 THR A O 1
ATOM 785 N N . LEU A 1 99 ? 7.708 -11.657 -7.396 1.00 72.50 99 LEU A N 1
ATOM 786 C CA . LEU A 1 99 ? 7.755 -10.860 -8.625 1.00 72.50 99 LEU A CA 1
ATOM 787 C C . LEU A 1 99 ? 8.140 -9.410 -8.355 1.00 72.50 99 LEU A C 1
ATOM 789 O O . LEU A 1 99 ? 8.947 -8.846 -9.089 1.00 72.50 99 LEU A O 1
ATOM 793 N N . LEU A 1 100 ? 7.585 -8.821 -7.296 1.00 69.44 100 LEU A N 1
ATOM 794 C CA . LEU A 1 100 ? 7.645 -7.373 -7.093 1.00 69.44 100 LEU A CA 1
ATOM 795 C C . LEU A 1 100 ? 8.877 -6.928 -6.296 1.00 69.44 100 LEU A C 1
ATOM 797 O O . LEU A 1 100 ? 9.385 -5.837 -6.525 1.00 69.44 100 LEU A O 1
ATOM 801 N N . ALA A 1 101 ? 9.382 -7.772 -5.393 1.00 69.44 101 ALA A N 1
ATOM 802 C CA . ALA A 1 101 ? 10.551 -7.456 -4.569 1.00 69.44 101 ALA A CA 1
ATOM 803 C C . ALA A 1 101 ? 11.901 -7.825 -5.216 1.00 69.44 101 ALA A C 1
ATOM 805 O O . ALA A 1 101 ? 12.925 -7.245 -4.863 1.00 69.44 101 ALA A O 1
ATOM 806 N N . HIS A 1 102 ? 11.925 -8.791 -6.141 1.00 67.25 102 HIS A N 1
ATOM 807 C CA . HIS A 1 102 ? 13.170 -9.395 -6.641 1.00 67.25 102 HIS A CA 1
ATOM 808 C C . HIS A 1 102 ? 13.320 -9.376 -8.170 1.00 67.25 102 HIS A C 1
ATOM 810 O O . HIS A 1 102 ? 14.174 -10.078 -8.708 1.00 67.25 102 HIS A O 1
ATOM 816 N N . GLY A 1 103 ? 12.506 -8.586 -8.881 1.00 67.38 103 GLY A N 1
ATOM 817 C CA . GLY A 1 103 ? 12.695 -8.334 -10.315 1.00 67.38 103 GLY A CA 1
ATOM 818 C C . GLY A 1 103 ? 12.730 -9.608 -11.162 1.00 67.38 103 GLY A C 1
ATOM 819 O O . GLY A 1 103 ? 13.649 -9.788 -11.953 1.00 67.38 103 GLY A O 1
ATOM 820 N N . GLN A 1 104 ? 11.751 -10.502 -10.968 1.00 71.12 104 GLN A N 1
ATOM 821 C CA . GLN A 1 104 ? 11.644 -11.794 -11.668 1.00 71.12 104 GLN A CA 1
ATOM 822 C C . GLN A 1 104 ? 12.759 -12.808 -11.352 1.00 71.12 104 GLN A C 1
ATOM 824 O O . GLN A 1 104 ? 13.035 -13.706 -12.151 1.00 71.12 104 GLN A O 1
ATOM 829 N N . ARG A 1 105 ? 13.386 -12.733 -10.174 1.00 77.88 105 ARG A N 1
ATOM 830 C CA . ARG A 1 105 ? 14.246 -13.806 -9.656 1.00 77.88 105 ARG A CA 1
ATOM 831 C C . ARG A 1 105 ? 13.784 -14.292 -8.293 1.00 77.88 105 ARG A C 1
ATOM 833 O O . ARG A 1 105 ? 13.289 -13.536 -7.467 1.00 77.88 105 ARG A O 1
ATOM 840 N N . LYS A 1 106 ? 13.957 -15.585 -8.055 1.00 75.81 106 LYS A N 1
ATOM 841 C CA . LYS A 1 106 ? 13.798 -16.206 -6.741 1.00 75.81 106 LYS A CA 1
ATOM 842 C C . LYS A 1 106 ? 15.043 -15.942 -5.890 1.00 75.81 106 LYS A C 1
ATOM 844 O O . LYS A 1 106 ? 16.104 -15.606 -6.410 1.00 75.81 106 LYS A O 1
ATOM 849 N N . ILE A 1 107 ? 14.918 -16.169 -4.582 1.00 74.44 107 ILE A N 1
ATOM 850 C CA . ILE A 1 107 ? 16.025 -16.046 -3.613 1.00 74.44 107 ILE A CA 1
ATOM 851 C C . ILE A 1 107 ? 17.205 -16.968 -3.976 1.00 74.44 107 ILE A C 1
ATOM 853 O O . ILE A 1 107 ? 18.352 -16.621 -3.724 1.00 74.44 107 ILE A O 1
ATOM 857 N N . ASP A 1 108 ? 16.945 -18.107 -4.624 1.00 78.81 108 ASP A N 1
ATOM 858 C CA . ASP A 1 108 ? 17.973 -19.039 -5.114 1.00 78.81 108 ASP A CA 1
ATOM 859 C C . ASP A 1 108 ? 18.628 -18.601 -6.445 1.00 78.81 108 ASP A C 1
ATOM 861 O O . ASP A 1 108 ? 19.372 -19.366 -7.056 1.00 78.81 108 ASP A O 1
ATOM 865 N N . GLY A 1 109 ? 18.338 -17.386 -6.923 1.00 77.94 109 GLY A N 1
ATOM 866 C CA . GLY A 1 109 ? 18.880 -16.809 -8.154 1.00 77.94 109 GLY A CA 1
ATOM 867 C C . GLY A 1 109 ? 18.196 -17.281 -9.439 1.00 77.94 109 GLY A C 1
ATOM 868 O O . GLY A 1 109 ? 18.460 -16.719 -10.510 1.00 77.94 109 GLY A O 1
ATOM 869 N N . LYS A 1 110 ? 17.293 -18.269 -9.368 1.00 83.12 110 LYS A N 1
ATOM 870 C CA . LYS A 1 110 ? 16.575 -18.775 -10.546 1.00 83.12 110 LYS A CA 1
ATOM 871 C C . LYS A 1 110 ? 15.537 -17.768 -11.042 1.00 83.12 110 LYS A C 1
ATOM 873 O O . LYS A 1 110 ? 14.993 -17.011 -10.238 1.00 83.12 110 LYS A O 1
ATOM 878 N N . PRO A 1 111 ? 15.201 -17.781 -12.343 1.00 82.50 111 PRO A N 1
ATOM 879 C CA . PRO A 1 111 ? 14.092 -16.990 -12.857 1.00 82.50 111 PRO A CA 1
ATOM 880 C C . PRO A 1 111 ? 12.780 -17.308 -12.127 1.00 82.50 111 PRO A C 1
ATOM 882 O O . PRO A 1 111 ? 12.458 -18.464 -11.834 1.00 82.50 111 PRO A O 1
ATOM 885 N N . ALA A 1 112 ? 12.020 -16.262 -11.839 1.00 80.88 112 ALA A N 1
ATOM 886 C CA . ALA A 1 112 ? 10.636 -16.324 -11.415 1.00 80.88 112 ALA A CA 1
ATOM 887 C C . ALA A 1 112 ? 9.770 -15.787 -12.552 1.00 80.88 112 ALA A C 1
ATOM 889 O O . ALA A 1 112 ? 9.533 -14.584 -12.651 1.00 80.88 112 ALA A O 1
ATOM 890 N N . TRP A 1 113 ? 9.317 -16.687 -13.421 1.00 80.88 113 TRP A N 1
ATOM 891 C CA . TRP A 1 113 ? 8.460 -16.304 -14.528 1.00 80.88 113 TRP A CA 1
ATOM 892 C C . TRP A 1 113 ? 7.097 -15.836 -14.029 1.00 80.88 113 TRP A C 1
ATOM 894 O O . TRP A 1 113 ? 6.466 -16.476 -13.186 1.00 80.88 113 TRP A O 1
ATOM 904 N N . THR A 1 114 ? 6.631 -14.722 -14.583 1.00 76.75 114 THR A N 1
ATOM 905 C CA . THR A 1 114 ? 5.365 -14.086 -14.215 1.00 76.75 114 THR A CA 1
ATOM 906 C C . THR A 1 114 ? 4.188 -15.060 -14.287 1.00 76.75 114 THR A C 1
ATOM 908 O O . THR A 1 114 ? 3.431 -15.173 -13.323 1.00 76.75 114 THR A O 1
ATOM 911 N N . TRP A 1 115 ? 4.063 -15.816 -15.383 1.00 78.88 115 TRP A N 1
ATOM 912 C CA . TRP A 1 115 ? 2.975 -16.782 -15.569 1.00 78.88 115 TRP A CA 1
ATOM 913 C C . TRP A 1 115 ? 2.999 -17.903 -14.527 1.00 78.88 115 TRP A C 1
ATOM 915 O O . TRP A 1 115 ? 1.949 -18.251 -14.000 1.00 78.88 115 TRP A O 1
ATOM 925 N N . ASP A 1 116 ? 4.173 -18.417 -14.153 1.00 79.38 116 ASP A N 1
ATOM 926 C CA . ASP A 1 116 ? 4.281 -19.461 -13.129 1.00 79.38 116 ASP A CA 1
ATOM 927 C C . ASP A 1 116 ? 3.789 -18.953 -11.775 1.00 79.38 116 ASP A C 1
ATOM 929 O O . ASP A 1 116 ? 3.091 -19.662 -11.049 1.00 79.38 116 ASP A O 1
ATOM 933 N N . VAL A 1 117 ? 4.126 -17.713 -11.418 1.00 78.62 117 VAL A N 1
ATOM 934 C CA . VAL A 1 117 ? 3.733 -17.136 -10.131 1.00 78.62 117 VAL A CA 1
ATOM 935 C C . VAL A 1 117 ? 2.242 -16.794 -10.113 1.00 78.62 117 VAL A C 1
ATOM 937 O O . VAL A 1 117 ? 1.576 -17.124 -9.135 1.00 78.62 117 VAL A O 1
ATOM 940 N N . PHE A 1 118 ? 1.688 -16.189 -11.165 1.00 80.44 118 PHE A N 1
ATOM 941 C CA . PHE A 1 118 ? 0.258 -15.868 -11.196 1.00 80.44 118 PHE A CA 1
ATOM 942 C C . PHE A 1 118 ? -0.629 -17.114 -11.344 1.00 80.44 118 PHE A C 1
ATOM 944 O O . PHE A 1 118 ? -1.648 -17.199 -10.669 1.00 80.44 118 PHE A O 1
ATOM 951 N N . ASN A 1 119 ? -0.230 -18.119 -12.132 1.00 80.69 119 ASN A N 1
ATOM 952 C CA . ASN A 1 119 ? -1.033 -19.335 -12.325 1.00 80.69 119 ASN A CA 1
ATOM 953 C C . ASN A 1 119 ? -0.999 -20.275 -11.110 1.00 80.69 119 ASN A C 1
ATOM 955 O O . ASN A 1 119 ? -1.947 -21.023 -10.880 1.00 80.69 119 ASN A O 1
ATOM 959 N N . SER A 1 120 ? 0.080 -20.250 -10.320 1.00 79.81 120 SER A N 1
ATOM 960 C CA . SER A 1 120 ? 0.222 -21.107 -9.131 1.00 79.81 120 SER A CA 1
ATOM 961 C C . SER A 1 120 ? -0.320 -20.489 -7.842 1.00 79.81 120 SER A C 1
ATOM 963 O O . SER A 1 120 ? -0.317 -21.151 -6.802 1.00 79.81 120 SER A O 1
ATOM 965 N N . ASN A 1 121 ? -0.764 -19.229 -7.870 1.00 80.62 121 ASN A N 1
ATOM 966 C CA . ASN A 1 121 ? -1.221 -18.521 -6.681 1.00 80.62 121 ASN A CA 1
ATOM 967 C C . ASN A 1 121 ? -2.582 -17.878 -6.918 1.00 80.62 121 ASN A C 1
ATOM 969 O O . ASN A 1 121 ? -2.843 -17.273 -7.950 1.00 80.62 121 ASN A O 1
ATOM 973 N N . LYS A 1 122 ? -3.448 -17.943 -5.908 1.00 86.81 12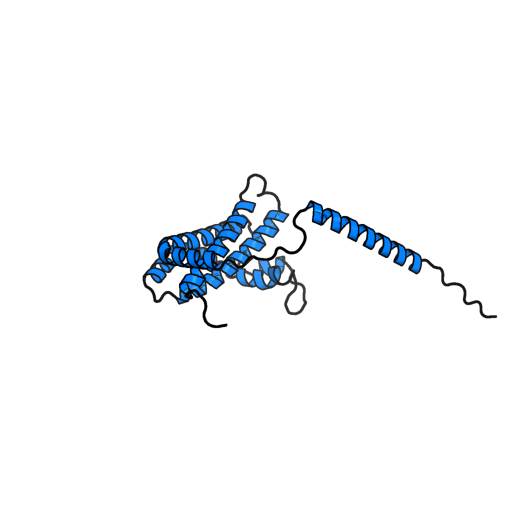2 LYS A N 1
ATOM 974 C CA . LYS A 1 122 ? -4.753 -17.287 -5.959 1.00 86.81 122 LYS A CA 1
ATOM 975 C C . LYS A 1 122 ? -4.581 -15.772 -5.833 1.00 86.81 122 LYS A C 1
ATOM 977 O O . LYS A 1 122 ? -4.582 -15.241 -4.720 1.00 86.81 122 LYS A O 1
ATOM 982 N N . SER A 1 123 ? -4.433 -15.088 -6.964 1.00 85.25 123 SER A N 1
ATOM 983 C CA . SER A 1 123 ? -4.204 -13.644 -7.042 1.00 85.25 123 SER A CA 1
ATOM 984 C C . SER A 1 123 ? -5.023 -12.979 -8.141 1.00 85.25 123 SER A C 1
ATOM 986 O O . SER A 1 123 ? -5.275 -13.617 -9.164 1.00 85.25 123 SER A O 1
ATOM 988 N N . PRO A 1 124 ? -5.400 -11.699 -7.976 1.00 87.38 124 PRO A N 1
ATOM 989 C CA . PRO A 1 124 ? -5.946 -10.918 -9.073 1.00 87.38 124 PRO A CA 1
ATOM 990 C C . PRO A 1 124 ? -4.944 -10.811 -10.228 1.00 87.38 124 PRO A C 1
ATOM 992 O O . PRO A 1 124 ? -3.814 -10.358 -10.046 1.00 87.38 124 PRO A O 1
ATOM 995 N N . THR A 1 125 ? -5.381 -11.214 -11.417 1.00 83.94 125 THR A N 1
ATOM 996 C CA . THR A 1 125 ? -4.710 -10.951 -12.702 1.00 83.94 125 THR A CA 1
ATOM 997 C C . THR A 1 125 ? -5.472 -9.919 -13.530 1.00 83.94 125 THR A C 1
ATOM 999 O O . THR A 1 125 ? -4.878 -9.209 -14.331 1.00 83.94 125 THR A O 1
ATOM 1002 N N . ALA A 1 126 ? -6.783 -9.791 -13.308 1.00 87.94 126 ALA A N 1
ATOM 1003 C CA . ALA A 1 126 ? -7.601 -8.761 -13.928 1.00 87.94 126 ALA A CA 1
ATOM 1004 C C . ALA A 1 126 ? -7.386 -7.404 -13.239 1.00 87.94 126 ALA A C 1
ATOM 1006 O O . ALA A 1 126 ? -7.473 -7.294 -12.009 1.00 87.94 126 ALA A O 1
ATOM 1007 N N . TYR A 1 127 ? -7.174 -6.354 -14.035 1.00 86.81 127 TYR A N 1
ATOM 1008 C CA . TYR A 1 127 ? -6.968 -4.995 -13.525 1.00 86.81 127 TYR A CA 1
ATOM 1009 C C . TYR A 1 127 ? -8.166 -4.517 -12.682 1.00 86.81 127 TYR A C 1
ATOM 1011 O O . TYR A 1 127 ? -7.982 -3.949 -11.606 1.00 86.81 127 TYR A O 1
ATOM 1019 N N . GLY A 1 128 ? -9.398 -4.818 -13.117 1.00 91.19 128 GLY A N 1
ATOM 1020 C CA . GLY A 1 128 ? -10.622 -4.417 -12.419 1.00 91.19 128 GLY A CA 1
ATOM 1021 C C . GLY A 1 128 ? -10.722 -5.003 -11.010 1.00 91.19 128 GLY A C 1
ATOM 1022 O O . GLY A 1 128 ? -11.136 -4.313 -10.080 1.00 91.19 128 GLY A O 1
ATOM 1023 N N . GLU A 1 129 ? -10.255 -6.238 -10.818 1.00 94.19 129 GLU A N 1
ATOM 1024 C CA . GLU A 1 129 ? -10.175 -6.842 -9.487 1.00 94.19 129 GLU A CA 1
ATOM 1025 C C . GLU A 1 129 ? -9.121 -6.133 -8.627 1.00 94.19 129 GLU A C 1
ATOM 1027 O O . GLU A 1 129 ? -9.364 -5.858 -7.456 1.00 94.19 129 GLU A O 1
ATOM 1032 N N . THR A 1 130 ? -7.972 -5.771 -9.200 1.00 93.31 130 THR A N 1
ATOM 1033 C CA . THR A 1 130 ? -6.932 -5.025 -8.472 1.00 93.31 130 THR A CA 1
ATOM 1034 C C . THR A 1 130 ? -7.443 -3.655 -8.011 1.00 93.31 130 THR A C 1
ATOM 1036 O O . THR A 1 130 ? -7.241 -3.281 -6.853 1.00 93.31 130 THR A O 1
ATOM 1039 N N . ILE A 1 131 ? -8.173 -2.939 -8.874 1.00 94.50 131 ILE A N 1
ATOM 1040 C CA . ILE A 1 131 ? -8.833 -1.669 -8.531 1.00 94.50 131 ILE A CA 1
ATOM 1041 C C . ILE A 1 131 ? -9.846 -1.873 -7.402 1.00 94.50 131 ILE A C 1
ATOM 1043 O O . ILE A 1 131 ? -9.800 -1.141 -6.411 1.00 94.50 131 ILE A O 1
ATOM 1047 N N . LEU A 1 132 ? -10.722 -2.878 -7.516 1.00 96.56 132 LEU A N 1
ATOM 1048 C CA . LEU A 1 132 ? -11.718 -3.194 -6.492 1.00 96.56 132 LEU A CA 1
ATOM 1049 C C . LEU A 1 132 ? -11.056 -3.445 -5.133 1.00 96.56 132 LEU A C 1
ATOM 1051 O O . LEU A 1 132 ? -11.478 -2.885 -4.124 1.00 96.56 132 LEU A O 1
ATOM 1055 N N . LEU A 1 133 ? -10.001 -4.258 -5.090 1.00 97.25 133 LEU A N 1
ATOM 1056 C CA . LEU A 1 133 ? -9.290 -4.555 -3.848 1.00 97.25 133 LEU A CA 1
ATOM 1057 C C . LEU A 1 133 ? -8.664 -3.299 -3.235 1.00 97.25 133 LEU A C 1
ATOM 1059 O O . LEU A 1 133 ? -8.788 -3.091 -2.026 1.00 97.25 133 LEU A O 1
ATOM 1063 N N . GLY A 1 134 ? -8.054 -2.437 -4.057 1.00 97.38 134 GLY A N 1
ATOM 1064 C CA . GLY A 1 134 ? -7.546 -1.137 -3.615 1.00 97.38 134 GLY A CA 1
ATOM 1065 C C . GLY A 1 134 ? -8.647 -0.256 -3.016 1.00 97.38 134 GLY A C 1
ATOM 1066 O O . GLY A 1 134 ? -8.485 0.277 -1.919 1.00 97.38 134 GLY A O 1
ATOM 1067 N N . GLN A 1 135 ? -9.801 -0.164 -3.682 1.00 98.06 135 GLN A N 1
ATOM 1068 C CA . GLN A 1 135 ? -10.969 0.579 -3.193 1.00 98.06 135 GLN A CA 1
ATOM 1069 C C . GLN A 1 135 ? -11.526 0.013 -1.881 1.00 98.06 135 GLN A C 1
ATOM 1071 O O . GLN A 1 135 ? -11.881 0.780 -0.987 1.00 98.06 135 GLN A O 1
ATOM 1076 N N . LEU A 1 136 ? -11.564 -1.312 -1.728 1.00 98.62 136 LEU A N 1
ATOM 1077 C CA . LEU A 1 136 ? -11.998 -1.960 -0.490 1.00 98.62 136 LEU A CA 1
ATOM 1078 C C . LEU A 1 136 ? -11.044 -1.667 0.672 1.00 98.62 136 LEU A C 1
ATOM 1080 O O . LEU A 1 136 ? -11.509 -1.389 1.774 1.00 98.62 136 LEU A O 1
ATOM 1084 N N . ALA A 1 137 ? -9.729 -1.676 0.441 1.00 98.56 137 ALA A N 1
ATOM 1085 C CA . ALA A 1 137 ? -8.756 -1.295 1.463 1.00 98.56 137 ALA A CA 1
ATOM 1086 C C . ALA A 1 137 ? -8.912 0.183 1.863 1.00 98.56 137 ALA A C 1
ATOM 1088 O O . ALA A 1 137 ? -8.953 0.495 3.052 1.00 98.56 137 ALA A O 1
ATOM 1089 N N . ILE A 1 138 ? -9.098 1.085 0.890 1.00 98.62 138 ILE A N 1
ATOM 1090 C CA . ILE A 1 138 ? -9.407 2.502 1.151 1.00 98.62 138 ILE A CA 1
ATOM 1091 C C . ILE A 1 138 ? -10.675 2.633 2.002 1.00 98.62 138 ILE A C 1
ATOM 1093 O O . ILE A 1 138 ? -10.681 3.391 2.971 1.00 98.62 138 ILE A O 1
ATOM 1097 N N . LEU A 1 139 ? -11.741 1.900 1.665 1.00 98.69 139 LEU A N 1
ATOM 1098 C CA . LEU A 1 139 ? -13.003 1.922 2.404 1.00 98.69 139 LEU A CA 1
ATOM 1099 C C . LEU A 1 139 ? -12.814 1.473 3.857 1.00 98.69 139 LEU A C 1
ATOM 1101 O O . LEU A 1 139 ? -13.261 2.169 4.766 1.00 98.69 139 LEU A O 1
ATOM 1105 N N . VAL A 1 140 ? -12.107 0.360 4.074 1.00 98.75 140 VAL A N 1
ATOM 1106 C CA . VAL A 1 140 ? -11.785 -0.139 5.419 1.00 98.75 140 VAL A CA 1
ATOM 1107 C C . VAL A 1 140 ? -11.044 0.925 6.224 1.00 98.75 140 VAL A C 1
ATOM 1109 O O . VAL A 1 140 ? -11.463 1.254 7.331 1.00 98.75 140 VAL A O 1
ATOM 1112 N N . ILE A 1 141 ? -9.994 1.520 5.653 1.00 98.69 141 ILE A N 1
ATOM 1113 C CA . ILE A 1 141 ? -9.210 2.548 6.343 1.00 98.69 141 ILE A CA 1
ATOM 1114 C C . ILE A 1 141 ? -10.067 3.783 6.645 1.00 98.69 141 ILE A C 1
ATOM 1116 O O . ILE A 1 141 ? -9.984 4.332 7.739 1.00 98.69 141 ILE A O 1
ATOM 1120 N N . ARG A 1 142 ? -10.915 4.227 5.709 1.00 98.44 142 ARG A N 1
ATOM 1121 C CA . ARG A 1 142 ? -11.802 5.383 5.921 1.00 98.44 142 ARG A CA 1
ATOM 1122 C C . ARG A 1 142 ? -12.762 5.165 7.083 1.00 98.44 142 ARG A C 1
ATOM 1124 O O . ARG A 1 142 ? -12.905 6.072 7.900 1.00 98.44 142 ARG A O 1
ATOM 1131 N N . GLU A 1 143 ? -13.387 3.995 7.170 1.00 98.38 143 GLU A N 1
ATOM 1132 C CA . GLU A 1 143 ? -14.280 3.679 8.288 1.00 98.38 143 GLU A CA 1
ATOM 1133 C C . GLU A 1 143 ? -13.519 3.599 9.616 1.00 98.38 143 GLU A C 1
ATOM 1135 O O . GLU A 1 143 ? -13.980 4.156 10.613 1.00 98.38 143 GLU A O 1
ATOM 1140 N N . THR A 1 144 ? -12.314 3.020 9.627 1.00 98.31 144 THR A N 1
ATOM 1141 C CA . THR A 1 144 ? -11.441 3.020 10.811 1.00 98.31 144 THR A CA 1
ATOM 1142 C C . THR A 1 144 ? -11.105 4.439 11.272 1.00 98.31 144 THR A C 1
ATOM 1144 O O . THR A 1 144 ? -11.337 4.779 12.430 1.00 98.31 144 THR A O 1
ATOM 1147 N N . LEU A 1 145 ? -10.618 5.299 10.373 1.00 98.06 145 LEU A N 1
ATOM 1148 C CA . LEU A 1 145 ? -10.246 6.679 10.710 1.00 98.06 145 LEU A CA 1
ATOM 1149 C C . LEU A 1 145 ? -11.447 7.512 11.159 1.00 98.06 145 LEU A C 1
ATOM 1151 O O . LEU A 1 145 ? -11.311 8.363 12.028 1.00 98.06 145 LEU A O 1
ATOM 1155 N N . LYS A 1 146 ? -12.630 7.271 10.587 1.00 98.19 146 LYS A N 1
ATOM 1156 C CA . LYS A 1 146 ? -13.864 7.952 10.991 1.00 98.19 146 LYS A CA 1
ATOM 1157 C C . LYS A 1 146 ? -14.274 7.574 12.415 1.00 98.19 146 LYS A C 1
ATOM 1159 O O . LYS A 1 146 ? -14.658 8.448 13.186 1.00 98.19 146 LYS A O 1
ATOM 1164 N N . ARG A 1 147 ? -14.206 6.287 12.763 1.00 97.81 147 ARG A N 1
ATOM 1165 C CA . ARG A 1 147 ? -14.587 5.785 14.094 1.00 97.81 147 ARG A CA 1
ATOM 1166 C C . ARG A 1 147 ? -13.587 6.167 15.182 1.00 97.81 147 ARG A C 1
ATOM 1168 O O . ARG A 1 147 ? -13.989 6.372 16.319 1.00 97.81 147 ARG A O 1
ATOM 1175 N N . HIS A 1 148 ? -12.320 6.313 14.813 1.00 97.56 148 HIS A N 1
ATOM 1176 C CA . HIS A 1 148 ? -11.224 6.679 15.711 1.00 97.56 148 HIS A CA 1
ATOM 1177 C C . HIS A 1 148 ? -10.677 8.076 15.389 1.00 97.56 148 HIS A C 1
ATOM 1179 O O . HIS A 1 148 ? -9.475 8.327 15.462 1.00 97.56 148 HIS A O 1
ATOM 1185 N N . TYR A 1 149 ? -11.569 8.991 14.984 1.00 97.44 149 TYR A N 1
ATOM 1186 C CA . TYR A 1 149 ? -11.180 10.311 14.488 1.00 97.44 149 TYR A CA 1
ATOM 1187 C C . TYR A 1 149 ? -10.430 11.129 15.536 1.00 97.44 149 TYR A C 1
ATOM 1189 O O . TYR A 1 149 ? -9.454 11.779 15.185 1.00 97.44 149 TYR A O 1
ATOM 1197 N N . GLY A 1 150 ? -10.855 11.088 16.804 1.00 97.44 150 GLY A N 1
ATOM 1198 C CA . GLY A 1 150 ? -10.183 11.813 17.886 1.00 97.44 150 GLY A CA 1
ATOM 1199 C C . GLY A 1 150 ? -8.724 11.380 18.038 1.00 97.44 150 GLY A C 1
ATOM 1200 O O . GLY A 1 150 ? -7.821 12.210 17.945 1.00 97.44 150 GLY A O 1
ATOM 1201 N N . ASP A 1 151 ? -8.493 10.074 18.176 1.00 97.19 151 ASP A N 1
ATOM 1202 C CA . ASP A 1 151 ? -7.153 9.494 18.325 1.00 97.19 151 ASP A CA 1
ATOM 1203 C C . ASP A 1 151 ? -6.273 9.788 17.108 1.00 97.19 151 ASP A C 1
ATOM 1205 O O . ASP A 1 151 ? -5.146 10.274 17.239 1.00 97.19 151 ASP A O 1
ATOM 1209 N N . TYR A 1 152 ? -6.818 9.574 15.906 1.00 97.06 152 TYR A N 1
ATOM 1210 C CA . TYR A 1 152 ? -6.134 9.891 14.658 1.00 97.06 152 TYR A CA 1
ATOM 1211 C C . TYR A 1 152 ? -5.787 11.381 14.561 1.00 97.06 152 TYR A C 1
ATOM 1213 O O . TYR A 1 152 ? -4.653 11.726 14.236 1.00 97.06 152 TYR A O 1
ATOM 1221 N N . HIS A 1 153 ? -6.737 12.272 14.845 1.00 96.81 153 HIS A N 1
ATOM 1222 C CA . HIS A 1 153 ? -6.550 13.715 14.723 1.00 96.81 153 HIS A CA 1
ATOM 1223 C C . HIS A 1 153 ? -5.463 14.215 15.680 1.00 96.81 153 HIS A C 1
ATOM 1225 O O . HIS A 1 153 ? -4.565 14.950 15.264 1.00 96.81 153 HIS A O 1
ATOM 1231 N N . HIS A 1 154 ? -5.475 13.756 16.934 1.00 95.69 154 HIS A N 1
ATOM 1232 C CA . HIS A 1 154 ? -4.441 14.093 17.912 1.00 95.69 154 HIS A CA 1
ATOM 1233 C C . HIS A 1 154 ? -3.064 13.529 17.543 1.00 95.69 154 HIS A C 1
ATOM 1235 O O . HIS A 1 154 ? -2.044 14.197 17.742 1.00 95.69 154 HIS A O 1
ATOM 1241 N N . ALA A 1 155 ? -3.004 12.310 17.002 1.00 95.38 155 ALA A N 1
ATOM 1242 C CA . ALA A 1 155 ? -1.760 11.735 16.500 1.00 95.38 155 ALA A CA 1
ATOM 1243 C C . ALA A 1 155 ? -1.228 12.519 15.287 1.00 95.38 155 ALA A C 1
ATOM 1245 O O . ALA A 1 155 ? -0.054 12.883 15.247 1.00 95.38 155 ALA A O 1
ATOM 1246 N N . ALA A 1 156 ? -2.089 12.861 14.328 1.00 93.69 156 ALA A N 1
ATOM 1247 C CA . ALA A 1 156 ? -1.718 13.615 13.133 1.00 93.69 156 ALA A CA 1
ATOM 1248 C C . ALA A 1 156 ? -1.224 15.029 13.474 1.00 93.69 156 ALA A C 1
ATOM 1250 O O . ALA A 1 156 ? -0.232 15.491 12.907 1.00 93.69 156 ALA A O 1
ATOM 1251 N N . GLN A 1 157 ? -1.860 15.697 14.441 1.00 93.44 157 GLN A N 1
ATOM 1252 C CA . GLN A 1 157 ? -1.418 17.002 14.925 1.00 93.44 157 GLN A CA 1
ATOM 1253 C C . GLN A 1 157 ? -0.011 16.921 15.532 1.00 93.44 157 GLN A C 1
ATOM 1255 O O . GLN A 1 157 ? 0.854 17.714 15.161 1.00 93.44 157 GLN A O 1
ATOM 1260 N N . ARG A 1 158 ? 0.258 15.930 16.393 1.00 93.25 158 ARG A N 1
ATOM 1261 C CA . ARG A 1 158 ? 1.609 15.697 16.933 1.00 93.25 158 ARG A CA 1
ATOM 1262 C C . ARG A 1 158 ? 2.617 15.388 15.832 1.00 93.25 158 ARG A C 1
ATOM 1264 O O . ARG A 1 158 ? 3.697 15.966 15.823 1.00 93.25 158 ARG A O 1
ATOM 1271 N N . LEU A 1 159 ? 2.261 14.539 14.867 1.00 90.50 159 LEU A N 1
ATOM 1272 C CA . LEU A 1 159 ? 3.138 14.219 13.741 1.00 90.50 159 LEU A CA 1
ATOM 1273 C C . LEU A 1 159 ? 3.509 15.471 12.934 1.00 90.50 159 LEU A C 1
ATOM 1275 O O . LEU A 1 159 ? 4.667 15.633 12.563 1.00 90.50 159 LEU A O 1
ATOM 1279 N N . SER A 1 160 ? 2.559 16.387 12.715 1.00 87.94 160 SER A N 1
ATOM 1280 C CA . SER A 1 160 ? 2.820 17.646 12.002 1.00 87.94 160 SER A CA 1
ATOM 1281 C C . SER A 1 160 ? 3.812 18.565 12.728 1.00 87.94 160 SER A C 1
ATOM 1283 O O . SER A 1 160 ? 4.549 19.306 12.083 1.00 87.94 160 SER A O 1
ATOM 1285 N N . GLN A 1 161 ? 3.875 18.486 14.061 1.00 88.12 161 GLN A N 1
ATOM 1286 C CA . GLN A 1 161 ? 4.821 19.249 14.881 1.00 88.12 161 GLN A CA 1
ATOM 1287 C C . GLN A 1 161 ? 6.230 18.645 14.856 1.00 88.12 161 GLN A C 1
ATOM 1289 O O . GLN A 1 161 ? 7.207 19.356 15.071 1.00 88.12 161 GLN A O 1
ATOM 1294 N N . LEU A 1 162 ? 6.350 17.351 14.543 1.00 85.94 162 LEU A N 1
ATOM 1295 C CA . LEU A 1 162 ? 7.621 16.640 14.395 1.00 85.94 162 LEU A CA 1
ATOM 1296 C C . LEU A 1 162 ? 8.259 16.847 13.013 1.00 85.94 162 LEU A C 1
ATOM 1298 O O . LEU A 1 162 ? 9.049 16.010 12.587 1.00 85.94 162 LEU A O 1
ATOM 1302 N N . TYR A 1 163 ? 7.913 17.914 12.285 1.00 74.50 163 TYR A N 1
ATOM 1303 C CA . TYR A 1 163 ? 8.415 18.151 10.932 1.00 74.50 163 TYR A CA 1
ATOM 1304 C C . TYR A 1 163 ? 9.949 18.118 10.884 1.00 74.50 163 TYR A C 1
ATOM 1306 O O . TYR A 1 163 ? 10.634 19.038 11.331 1.00 74.50 163 TYR A O 1
ATOM 1314 N N . ILE A 1 164 ? 10.484 17.049 10.294 1.00 81.50 164 ILE A N 1
ATOM 1315 C CA . ILE A 1 164 ? 11.894 16.931 9.943 1.00 81.50 164 ILE A CA 1
ATOM 1316 C C . ILE A 1 164 ? 11.976 17.199 8.438 1.00 81.50 164 ILE A C 1
ATOM 1318 O O . ILE A 1 164 ? 11.506 16.365 7.657 1.00 81.50 164 ILE A O 1
ATOM 1322 N N . PRO A 1 165 ? 12.530 18.344 7.995 1.00 82.25 165 PRO A N 1
ATOM 1323 C CA . PRO A 1 165 ? 12.648 18.630 6.574 1.00 82.25 165 PRO A CA 1
ATOM 1324 C C . PRO A 1 165 ? 13.518 17.565 5.908 1.00 82.25 165 PRO A C 1
ATOM 1326 O O . PRO A 1 165 ? 14.702 17.416 6.218 1.00 82.25 165 PRO A O 1
ATOM 1329 N N . ILE A 1 166 ? 12.939 16.836 4.956 1.00 84.94 166 ILE A N 1
ATOM 1330 C CA . ILE A 1 166 ? 13.708 15.935 4.103 1.00 84.94 166 ILE A CA 1
ATOM 1331 C C . ILE A 1 166 ? 14.487 16.814 3.131 1.00 84.94 166 ILE A C 1
ATOM 1333 O O . ILE A 1 166 ? 13.908 17.507 2.291 1.00 84.94 166 ILE A O 1
ATOM 1337 N N . LYS A 1 167 ? 15.816 16.790 3.235 1.00 90.06 167 LYS A N 1
ATOM 1338 C CA . LYS A 1 167 ? 16.674 17.458 2.260 1.00 90.06 167 LYS A CA 1
ATOM 1339 C C . LYS A 1 167 ? 16.431 16.816 0.900 1.00 90.06 167 LYS A C 1
ATOM 1341 O O . LYS A 1 167 ? 16.763 15.651 0.697 1.00 90.06 167 LYS A O 1
ATOM 1346 N N . GLY A 1 168 ? 15.878 17.579 -0.036 1.00 84.81 168 GLY A N 1
ATOM 1347 C CA . GLY A 1 168 ? 15.733 17.109 -1.403 1.00 84.81 168 GLY A CA 1
ATOM 1348 C C . GLY A 1 168 ? 17.105 16.755 -1.982 1.00 84.81 168 GLY A C 1
ATOM 1349 O O . GLY A 1 168 ? 18.031 17.565 -1.949 1.00 84.81 168 GLY A O 1
ATOM 1350 N N . GLN A 1 169 ? 17.218 15.583 -2.601 1.00 90.75 169 GLN A N 1
ATOM 1351 C CA . GLN A 1 169 ? 18.419 15.125 -3.310 1.00 90.75 169 GLN A CA 1
ATOM 1352 C C . GLN A 1 169 ? 18.079 14.786 -4.766 1.00 90.75 169 GLN A C 1
ATOM 1354 O O . GLN A 1 169 ? 16.926 14.472 -5.059 1.00 90.75 169 GLN A O 1
ATOM 1359 N N . GLY A 1 170 ? 19.057 14.895 -5.667 1.00 93.12 170 GLY A N 1
ATOM 1360 C CA . GLY A 1 170 ? 18.911 14.533 -7.082 1.00 93.12 170 GLY A CA 1
ATOM 1361 C C . GLY A 1 170 ? 18.159 15.544 -7.956 1.00 93.12 170 GLY A C 1
ATOM 1362 O O . GLY A 1 170 ? 17.886 16.672 -7.540 1.00 93.12 170 GLY A O 1
ATOM 1363 N N . LEU A 1 171 ? 17.854 15.095 -9.176 1.00 94.31 171 LEU A N 1
ATOM 1364 C CA . LEU A 1 171 ? 17.195 15.863 -10.237 1.00 94.31 171 LEU A CA 1
ATOM 1365 C C . LEU A 1 171 ? 15.717 16.107 -9.897 1.00 94.31 171 LEU A C 1
ATOM 1367 O O . LEU A 1 171 ? 15.055 15.261 -9.291 1.00 94.31 171 LEU A O 1
ATOM 1371 N N . ARG A 1 172 ? 15.198 17.276 -10.269 1.00 92.06 172 ARG A N 1
ATOM 1372 C CA . ARG A 1 172 ? 13.848 17.750 -9.921 1.00 92.06 172 ARG A CA 1
ATOM 1373 C C . ARG A 1 172 ? 12.876 17.722 -11.077 1.00 92.06 172 ARG A C 1
ATOM 1375 O O . ARG A 1 172 ? 11.670 17.665 -10.851 1.00 92.06 172 ARG A O 1
ATOM 1382 N N . THR A 1 173 ? 13.386 17.788 -12.298 1.00 94.38 173 THR A N 1
ATOM 1383 C CA . THR A 1 173 ? 12.557 17.907 -13.492 1.00 94.38 173 THR A CA 1
ATOM 1384 C C . THR A 1 173 ? 12.939 16.868 -14.532 1.00 94.38 173 THR A C 1
ATOM 1386 O O . THR A 1 173 ? 14.070 16.385 -14.589 1.00 94.38 173 THR A O 1
ATOM 1389 N N . VAL A 1 174 ? 11.984 16.554 -15.407 1.00 92.94 174 VAL A N 1
ATOM 1390 C CA . VAL A 1 174 ? 12.233 15.708 -16.581 1.00 92.94 174 VAL A CA 1
ATOM 1391 C C . VAL A 1 174 ? 13.265 16.361 -17.512 1.00 92.94 174 VAL A C 1
ATOM 1393 O O . VAL A 1 174 ? 14.066 15.663 -18.122 1.00 92.94 174 VAL A O 1
ATOM 1396 N N . GLY A 1 175 ? 13.300 17.698 -17.577 1.00 95.62 175 GLY A N 1
ATOM 1397 C CA . GLY A 1 175 ? 14.301 18.440 -18.348 1.00 95.62 175 GLY A CA 1
ATOM 1398 C C . GLY A 1 175 ? 15.727 18.219 -17.838 1.00 95.62 175 GLY A C 1
ATOM 1399 O O . GLY A 1 175 ? 16.607 17.879 -18.625 1.00 95.62 175 GLY A O 1
ATOM 1400 N N . GLU A 1 176 ? 15.941 18.332 -16.522 1.00 96.56 176 GLU A N 1
ATOM 1401 C CA . GLU A 1 176 ? 17.229 18.018 -15.884 1.00 96.56 176 GLU A CA 1
ATOM 1402 C C . GLU A 1 176 ? 17.639 16.559 -16.130 1.00 96.56 176 GLU A C 1
ATOM 1404 O O . GLU A 1 176 ? 18.785 16.291 -16.491 1.00 96.56 176 GLU A O 1
ATOM 1409 N N . ALA A 1 177 ? 16.696 15.620 -15.995 1.00 96.00 177 ALA A N 1
ATOM 1410 C CA . ALA A 1 177 ? 16.929 14.204 -16.276 1.00 96.00 177 ALA A CA 1
ATOM 1411 C C . ALA A 1 177 ? 17.363 13.959 -17.726 1.00 96.00 177 ALA A C 1
ATOM 1413 O O . ALA A 1 177 ? 18.348 13.261 -17.962 1.00 96.00 177 ALA A O 1
ATOM 1414 N N . ASN A 1 178 ? 16.679 14.571 -18.692 1.00 97.00 178 ASN A N 1
ATOM 1415 C CA . ASN A 1 178 ? 16.997 14.419 -20.109 1.00 97.00 178 ASN A CA 1
ATOM 1416 C C . ASN A 1 178 ? 18.361 15.021 -20.468 1.00 97.00 178 ASN A C 1
ATOM 1418 O O . ASN A 1 178 ? 19.097 14.425 -21.252 1.00 97.00 178 ASN A O 1
ATOM 1422 N N . ALA A 1 179 ? 18.720 16.168 -19.885 1.00 97.00 179 ALA A N 1
ATOM 1423 C CA . ALA A 1 179 ? 20.027 16.784 -20.105 1.00 97.00 179 ALA A CA 1
ATOM 1424 C C . ALA A 1 179 ? 21.169 15.865 -19.637 1.00 97.00 179 ALA A C 1
ATOM 1426 O O . ALA A 1 179 ? 22.095 15.593 -20.402 1.00 97.00 179 ALA A O 1
ATOM 1427 N N . VAL A 1 180 ? 21.062 15.322 -18.418 1.00 97.25 180 VAL A N 1
ATOM 1428 C CA . VAL A 1 180 ? 22.045 14.372 -17.871 1.00 97.25 180 VAL A CA 1
ATOM 1429 C C . VAL A 1 180 ? 22.084 13.081 -18.692 1.00 97.25 180 VAL A C 1
ATOM 1431 O O . VAL A 1 180 ? 23.164 12.606 -19.036 1.00 97.25 180 VAL A O 1
ATOM 1434 N N . LEU A 1 181 ? 20.921 12.535 -19.063 1.00 96.81 181 LEU A N 1
ATOM 1435 C CA . LEU A 1 181 ? 20.827 11.319 -19.874 1.00 96.81 181 LEU A CA 1
ATOM 1436 C C . LEU A 1 181 ? 21.532 11.477 -21.227 1.00 96.81 181 LEU A C 1
ATOM 1438 O O . LEU A 1 181 ? 22.234 10.566 -21.663 1.00 96.81 181 LEU A O 1
ATOM 1442 N N . ASN A 1 182 ? 21.357 12.622 -21.886 1.00 97.62 182 ASN A N 1
ATOM 1443 C CA . ASN A 1 182 ? 21.993 12.894 -23.171 1.00 97.62 182 ASN A CA 1
ATOM 1444 C C . ASN A 1 182 ? 23.518 13.027 -23.044 1.00 97.62 182 ASN A C 1
ATOM 1446 O O . ASN A 1 182 ? 24.225 12.481 -23.887 1.00 97.62 182 ASN A O 1
ATOM 1450 N N . SER A 1 183 ? 24.021 13.669 -21.980 1.00 97.81 183 SER A N 1
ATOM 1451 C CA . SER A 1 183 ? 25.467 13.725 -21.691 1.00 97.81 183 SER A CA 1
ATOM 1452 C C . SER A 1 183 ? 26.053 12.324 -21.523 1.00 97.81 183 SER A C 1
ATOM 1454 O O . SER A 1 183 ? 27.000 11.957 -22.212 1.00 97.81 183 SER A O 1
ATOM 1456 N N . ILE A 1 184 ? 25.424 11.499 -20.680 1.00 97.88 184 ILE A N 1
ATOM 1457 C CA . ILE A 1 184 ? 25.880 10.127 -20.421 1.00 97.88 184 ILE A CA 1
ATOM 1458 C C . ILE A 1 184 ? 25.847 9.288 -21.705 1.00 97.88 184 ILE A C 1
ATOM 1460 O O . ILE A 1 184 ? 26.773 8.525 -21.968 1.00 97.88 184 ILE A O 1
ATOM 1464 N N . ARG A 1 185 ? 24.807 9.427 -22.538 1.00 97.75 185 ARG A N 1
ATOM 1465 C CA . ARG A 1 185 ? 24.728 8.722 -23.830 1.00 97.75 185 ARG A CA 1
ATOM 1466 C C . ARG A 1 185 ? 25.869 9.100 -24.773 1.00 97.75 185 ARG A C 1
ATOM 1468 O O . ARG A 1 185 ? 26.388 8.212 -25.449 1.00 97.75 185 ARG A O 1
ATOM 1475 N N . ALA A 1 186 ? 26.250 10.376 -24.824 1.00 97.44 186 ALA A N 1
ATOM 1476 C CA . ALA A 1 186 ? 27.384 10.826 -25.627 1.00 97.44 186 ALA A CA 1
ATOM 1477 C C . ALA A 1 186 ? 28.692 10.194 -25.125 1.00 97.44 186 ALA A C 1
ATOM 1479 O O . ALA A 1 186 ? 29.385 9.542 -25.902 1.00 97.44 186 ALA A O 1
ATOM 1480 N N . GLU A 1 187 ? 28.955 10.255 -23.816 1.00 97.81 187 GLU A N 1
ATOM 1481 C CA . GLU A 1 187 ? 30.137 9.636 -23.196 1.00 97.81 187 GLU A CA 1
ATOM 1482 C C . GLU A 1 187 ? 30.206 8.120 -23.451 1.00 97.81 187 GLU A C 1
ATOM 1484 O O . GLU A 1 187 ? 31.251 7.584 -23.824 1.00 97.81 187 GLU A O 1
ATOM 1489 N N . MET A 1 188 ? 29.082 7.410 -23.300 1.00 97.62 188 MET A N 1
ATOM 1490 C CA . MET A 1 188 ? 29.002 5.975 -23.594 1.00 97.62 188 MET A CA 1
ATOM 1491 C C . MET A 1 188 ? 29.317 5.670 -25.061 1.00 97.62 188 MET A C 1
ATOM 1493 O O . MET A 1 188 ? 29.977 4.670 -25.346 1.00 97.62 188 MET A O 1
ATOM 1497 N N . SER A 1 189 ? 28.854 6.518 -25.981 1.00 96.50 189 SER A N 1
ATOM 1498 C CA . SER A 1 189 ? 29.089 6.350 -27.418 1.00 96.50 189 SER A CA 1
ATOM 1499 C C . SER A 1 189 ? 30.567 6.551 -27.757 1.00 96.50 189 SER A C 1
ATOM 1501 O O . SER A 1 189 ? 31.158 5.698 -28.413 1.00 96.50 189 SER A O 1
ATOM 1503 N N . GLU A 1 190 ? 31.206 7.589 -27.208 1.00 96.25 190 GLU A N 1
ATOM 1504 C CA . GLU A 1 190 ? 32.649 7.824 -27.367 1.00 96.25 190 GLU A CA 1
ATOM 1505 C C . GLU A 1 190 ? 33.500 6.665 -26.820 1.00 96.25 190 GLU A C 1
ATOM 1507 O O . GLU A 1 190 ? 34.520 6.283 -27.403 1.00 96.25 190 GLU A O 1
ATOM 1512 N N . ILE A 1 191 ? 33.102 6.085 -25.682 1.00 96.19 191 ILE A N 1
ATOM 1513 C CA . ILE A 1 191 ? 33.770 4.907 -25.115 1.00 96.19 191 ILE A CA 1
ATOM 1514 C C . ILE A 1 191 ? 33.596 3.695 -26.038 1.00 96.19 191 ILE A C 1
ATOM 1516 O O . ILE A 1 191 ? 34.571 2.988 -26.303 1.00 96.19 191 ILE A O 1
ATOM 1520 N N . ALA A 1 192 ? 32.382 3.453 -26.540 1.00 94.62 192 ALA A N 1
ATOM 1521 C CA . ALA A 1 192 ? 32.097 2.337 -27.436 1.00 94.62 192 ALA A CA 1
ATOM 1522 C C . ALA A 1 192 ? 32.905 2.430 -28.743 1.00 94.62 192 ALA A C 1
ATOM 1524 O O . ALA A 1 192 ? 33.503 1.438 -29.168 1.00 94.62 192 ALA A O 1
ATOM 1525 N N . GLU A 1 193 ? 32.995 3.622 -29.337 1.00 93.56 193 GLU A N 1
ATOM 1526 C CA . GLU A 1 193 ? 33.813 3.886 -30.527 1.00 93.56 193 GLU A CA 1
ATOM 1527 C C . GLU A 1 193 ? 35.299 3.628 -30.263 1.00 93.56 193 GLU A C 1
ATOM 1529 O O . GLU A 1 193 ? 35.961 2.933 -31.034 1.00 93.56 193 GLU A O 1
ATOM 1534 N N . ARG A 1 194 ? 35.823 4.102 -29.127 1.00 92.38 194 ARG A N 1
ATOM 1535 C CA . ARG A 1 194 ? 37.220 3.878 -28.730 1.00 92.38 194 ARG A CA 1
ATOM 1536 C C . ARG A 1 194 ? 37.555 2.396 -28.575 1.00 92.38 194 ARG A C 1
ATOM 1538 O O . ARG A 1 194 ? 38.598 1.958 -29.055 1.00 92.38 194 ARG A O 1
ATOM 1545 N N . ILE A 1 195 ? 36.681 1.625 -27.925 1.00 91.94 195 ILE A N 1
ATOM 1546 C CA . ILE A 1 195 ? 36.849 0.172 -27.765 1.00 91.94 195 ILE A CA 1
ATOM 1547 C C . ILE A 1 195 ? 36.819 -0.523 -29.133 1.00 91.94 195 ILE A C 1
ATOM 1549 O O . ILE A 1 195 ? 37.640 -1.402 -29.391 1.00 91.94 195 ILE A O 1
ATOM 1553 N N . SER A 1 196 ? 35.919 -0.109 -30.028 1.00 87.88 196 SER A N 1
ATOM 1554 C CA . SER A 1 196 ? 35.844 -0.639 -31.394 1.00 87.88 196 SER A CA 1
ATOM 1555 C C . SER A 1 196 ? 37.128 -0.367 -32.191 1.00 87.88 196 SER A C 1
ATOM 1557 O O . SER A 1 196 ? 37.671 -1.277 -32.814 1.00 87.88 196 SER A O 1
ATOM 1559 N N . CYS A 1 197 ? 37.680 0.848 -32.115 1.00 80.69 197 CYS A N 1
ATOM 1560 C CA . CYS A 1 197 ? 38.941 1.206 -32.773 1.00 80.69 197 CYS A CA 1
ATOM 1561 C C . CYS A 1 197 ? 40.143 0.409 -32.239 1.00 80.69 197 CYS A C 1
ATOM 1563 O O . CYS A 1 197 ? 40.974 -0.030 -33.030 1.00 80.69 197 CYS A O 1
ATOM 1565 N N . LEU A 1 198 ? 40.216 0.168 -30.924 1.00 73.19 198 LEU A N 1
ATOM 1566 C CA . LEU A 1 198 ? 41.275 -0.644 -30.307 1.00 73.19 198 LEU A CA 1
ATOM 1567 C C . LEU A 1 198 ? 41.205 -2.121 -30.724 1.00 73.19 198 LEU A C 1
ATOM 1569 O O . LEU A 1 198 ? 42.236 -2.754 -30.928 1.00 73.19 198 LEU A O 1
ATOM 1573 N N . ASN A 1 199 ? 39.997 -2.665 -30.888 1.00 71.81 199 ASN A N 1
ATOM 1574 C CA . ASN A 1 199 ? 39.797 -4.051 -31.321 1.00 71.81 199 ASN A CA 1
ATOM 1575 C C . ASN A 1 199 ? 40.017 -4.258 -32.833 1.00 71.81 199 ASN A C 1
ATOM 1577 O O . ASN A 1 199 ? 40.124 -5.401 -33.274 1.00 71.81 199 ASN A O 1
ATOM 1581 N N . ASN A 1 200 ? 40.098 -3.175 -33.614 1.00 63.66 200 ASN A N 1
ATOM 1582 C CA . ASN A 1 200 ? 40.305 -3.198 -35.064 1.00 63.66 200 ASN A CA 1
ATOM 1583 C C . ASN A 1 200 ? 41.756 -2.893 -35.492 1.00 63.66 200 ASN A C 1
ATOM 1585 O O . ASN A 1 200 ? 42.023 -2.819 -36.693 1.00 63.66 200 ASN A O 1
ATOM 1589 N N . GLU A 1 201 ? 42.714 -2.744 -34.566 1.00 53.28 201 GLU A N 1
ATOM 1590 C CA . GLU A 1 201 ? 44.132 -2.701 -34.946 1.00 53.28 201 GLU A CA 1
ATOM 1591 C C . GLU A 1 201 ? 44.599 -4.099 -35.403 1.00 53.28 201 GLU A C 1
ATOM 1593 O O . GLU A 1 201 ? 44.591 -5.045 -34.608 1.00 53.28 201 GLU A O 1
ATOM 1598 N N . PRO A 1 202 ? 45.043 -4.283 -36.665 1.00 53.50 202 PRO A N 1
ATOM 1599 C CA . PRO A 1 202 ? 45.621 -5.549 -37.087 1.00 53.50 202 PRO A CA 1
ATOM 1600 C C . PRO A 1 202 ? 46.894 -5.789 -36.280 1.00 53.50 202 PRO A C 1
ATOM 1602 O O . PRO A 1 202 ? 47.751 -4.905 -36.209 1.00 53.50 202 PRO A O 1
ATOM 1605 N N . ALA A 1 203 ? 47.022 -6.988 -35.698 1.00 55.41 203 ALA A N 1
ATOM 1606 C CA . ALA A 1 203 ? 48.218 -7.448 -35.001 1.00 55.41 203 ALA A CA 1
ATOM 1607 C C . ALA A 1 203 ? 49.464 -7.052 -35.807 1.00 55.41 203 ALA A C 1
ATOM 1609 O O . ALA A 1 203 ? 49.775 -7.662 -36.835 1.00 55.41 203 ALA A O 1
ATOM 1610 N N . LYS A 1 204 ? 50.151 -5.983 -35.376 1.00 49.28 204 LYS A N 1
ATOM 1611 C CA . LYS A 1 204 ? 51.388 -5.527 -36.006 1.00 49.28 204 LYS A CA 1
ATOM 1612 C C . LYS A 1 204 ? 52.345 -6.707 -35.980 1.00 49.28 204 LYS A C 1
ATOM 1614 O O . LYS A 1 204 ? 52.787 -7.140 -34.918 1.00 49.28 204 LYS A O 1
ATOM 1619 N N . LYS A 1 205 ? 52.588 -7.235 -37.180 1.00 51.31 205 LYS A N 1
ATOM 1620 C CA . LYS A 1 205 ? 53.598 -8.223 -37.546 1.00 51.31 205 LYS A CA 1
ATOM 1621 C C . LYS A 1 205 ? 54.775 -8.177 -36.568 1.00 51.31 205 LYS A C 1
ATOM 1623 O O . LYS A 1 205 ? 55.611 -7.280 -36.648 1.00 51.31 205 LYS A O 1
ATOM 1628 N N . ARG A 1 206 ? 54.857 -9.174 -35.680 1.00 44.12 206 ARG A N 1
ATOM 1629 C CA . ARG A 1 206 ? 56.124 -9.574 -35.062 1.00 44.12 206 ARG A CA 1
ATOM 1630 C C . ARG A 1 206 ? 56.980 -10.186 -36.170 1.00 44.12 206 ARG A C 1
ATOM 1632 O O . ARG A 1 206 ? 57.041 -11.400 -36.309 1.00 44.12 206 ARG A O 1
ATOM 1639 N N . TYR A 1 207 ? 57.577 -9.338 -37.002 1.00 51.84 207 TYR A N 1
ATOM 1640 C CA . TYR A 1 207 ? 58.805 -9.712 -37.683 1.00 51.84 207 TYR A CA 1
ATOM 1641 C C . TYR A 1 207 ? 59.913 -9.570 -36.646 1.00 51.84 207 TYR A C 1
ATOM 1643 O O . TYR A 1 207 ? 60.250 -8.458 -36.244 1.00 51.84 207 TYR A O 1
ATOM 1651 N N . LEU A 1 208 ? 60.417 -10.704 -36.171 1.00 46.91 208 LEU A N 1
ATOM 1652 C CA . LEU A 1 208 ? 61.771 -10.775 -35.643 1.00 46.91 208 LEU A CA 1
ATOM 1653 C C . LEU A 1 208 ? 62.653 -11.402 -36.736 1.00 46.91 208 LEU A C 1
ATOM 1655 O O . LEU A 1 208 ? 62.147 -12.268 -37.457 1.00 46.91 208 LEU A O 1
ATOM 1659 N N . PRO A 1 209 ? 63.888 -10.898 -36.905 1.00 55.34 209 PRO A N 1
ATOM 1660 C CA . PRO A 1 209 ? 64.837 -11.353 -37.920 1.00 55.34 209 PRO A CA 1
ATOM 1661 C C . PRO A 1 209 ? 65.286 -12.801 -37.714 1.00 55.34 209 PRO A C 1
ATOM 1663 O O . PRO A 1 209 ? 65.289 -13.265 -36.549 1.00 55.34 209 PRO A O 1
#